Protein AF-A0A167AVQ9-F1 (afdb_monomer)

Mean predicted aligned error: 15.34 Å

pLDDT: mean 86.29, std 14.17, range [37.75, 97.81]

InterPro domains:
  IPR000014 PAS domain [TIGR00229] (156-231)
  IPR000014 PAS domain [cd00130] (123-224)
  IPR000700 PAS-associated, C-terminal [PS50113] (183-236)
  IPR001610 PAC motif [SM00086] (184-227)
  IPR013655 PAS fold 3 [PF08447] (145-221)
  IPR035965 PAS domain superfamily [SSF55785] (120-228)
  IPR052162 Two-component sensor kinase/Photoreceptor [PTHR43304] (92-244)

Sequence (284 aa):
MTGIRVQSLEYLKAHNELKSKWDTINNQYQISALSIEFGVAEQKREIANLTQQNQIKDLEIKQQATRQLFIFISLLLVFSILFFAYFWRSKNKQFKVKQAALKLVSDAKERLAFALWGSGDELWDWDLQAGVITRENQARDLRLPNEYIGTDLEKIKSVVHPDDFAHLQECFSQHLQGKIEFYEVSYRVMTQTGDWLWVLDRGKVTARDEDGAALRVSGTIKDISQIKASELVLAELNATLEQRVEERTISLQQSRNELAMNPVFVTRSAKNGIAWAPCYWCIS

Foldseek 3Di:
DPVVVVVVVVVVVVVVVVVVVVVVVVVVVVVVVVVVVVVVVVVVVVVVVVVVVVVVVVVVVVVVVVVVVVVVVVVVVVVVVVVVVVVCVVVVVVVVVVVVVVVVVVVVVVVVLVVCVVQVKKKWKAQLVQQFIAIPNCVFQFPDDHTRNHNANPSQCVFWDVVQVVVLRVLVVCQQVVVDQKRWDWTWGAGPVGDTFIKIKIKGQPDADPVGGGRMMMTIIHGCRVVVVVVVVVVVVVVVVVVVVVVVVVVVVVVVVVCVVDDPPPPDDDDDDDDDDDDDDDDD

Nearest PDB structures (foldseek):
  8g4a-assembly1_A  TM=7.478E-01  e=9.965E-06  Homo sapiens
  7xi3-assembly1_A  TM=7.392E-01  e=9.965E-06  Mus musculus
  6e3s-assembly1_A  TM=7.556E-01  e=5.647E-05  Mus musculus
  4zqd-assembly1_A  TM=7.544E-01  e=6.717E-05  Mus musculus
  8ck8-assembly1_B  TM=7.160E-01  e=4.748E-05  Homo sapiens

Solvent-accessible surface area (backbone atoms only — not comparable to full-atom values): 15771 Å² total; per-residue (Å²): 139,66,67,69,63,52,55,52,49,52,49,51,50,53,49,51,52,53,47,51,52,49,53,51,52,52,50,51,51,53,53,53,52,51,51,49,53,50,52,52,52,50,51,52,51,50,52,50,50,52,50,53,53,50,53,51,50,53,53,50,52,53,52,50,52,52,52,51,50,53,51,53,52,50,51,50,50,52,50,49,51,52,50,49,53,50,51,49,53,54,52,52,51,53,50,52,51,51,51,51,53,53,47,53,54,49,55,50,50,51,53,48,52,52,52,31,64,75,69,57,30,21,39,39,37,33,35,45,78,80,11,34,35,44,71,45,61,78,82,62,68,55,56,70,86,67,45,80,53,46,78,58,68,70,70,51,53,86,36,32,42,78,89,43,45,65,58,52,52,50,50,49,50,38,30,52,73,62,77,33,89,62,36,73,51,75,41,41,35,28,30,75,88,69,48,80,42,40,31,39,39,38,38,35,75,77,37,59,53,98,90,59,49,57,38,26,36,38,32,38,41,30,81,39,46,69,57,54,52,50,51,51,54,50,52,53,50,50,57,53,47,53,53,52,50,51,56,49,50,53,51,52,52,48,55,50,51,53,54,70,73,51,78,78,79,77,78,77,83,74,87,84,84,84,84,81,81,89,84,82,87,81,84,134

Organism: NCBI:txid1365253

Secondary structure (DSSP, 8-state):
--HHHHHHHHHHHHHHHHHHHHHHHHHHHHHHHHHHHHHHHHHHHHHHHHHHHHHHHHHHHHHHHHHHHHHHHHHHHHHHHHHHHHHHHHHHHHHHHHHHHHHHHHHHHHHHHHHHHHHTPEEEEEETTTTEEEEE---S-B---SSB--SSSGGGTTTB-HHHHHHHHHHHHHHHTTSSSSEEEEEEEEBTTS-EEEEEEEEEEEEE-TT--EEEEEEEEEE-HHHHHHHHHHHHHHHHHHHHHHHHHHHHHHHHHHHHHS----------------------

Structure (mmCIF, N/CA/C/O backbone):
data_AF-A0A167AVQ9-F1
#
_entry.id   AF-A0A167AVQ9-F1
#
loop_
_atom_site.group_PDB
_atom_site.id
_atom_site.type_symbol
_atom_site.label_atom_id
_atom_site.label_alt_id
_atom_site.label_comp_id
_atom_site.label_asym_id
_atom_site.label_entity_id
_atom_site.label_seq_id
_atom_site.pdbx_PDB_ins_code
_atom_site.Cartn_x
_atom_site.Cartn_y
_atom_site.Cartn_z
_atom_site.occupancy
_atom_site.B_iso_or_equiv
_atom_site.auth_seq_id
_atom_site.auth_comp_id
_atom_site.auth_asym_id
_atom_site.auth_atom_id
_atom_site.pdbx_PDB_model_num
ATOM 1 N N . MET A 1 1 ? -90.508 13.144 133.871 1.00 50.38 1 MET A N 1
ATOM 2 C CA . MET A 1 1 ? -89.205 12.958 133.185 1.00 50.38 1 MET A CA 1
ATOM 3 C C . MET A 1 1 ? -89.313 11.976 132.005 1.00 50.38 1 MET A C 1
ATOM 5 O O . MET A 1 1 ? -88.477 11.096 131.856 1.00 50.38 1 MET A O 1
ATOM 9 N N . THR A 1 2 ? -90.338 12.100 131.155 1.00 52.62 2 THR A N 1
ATOM 10 C CA . THR A 1 2 ? -90.623 11.141 130.063 1.00 52.62 2 THR A CA 1
ATOM 11 C C . THR A 1 2 ? -90.498 11.757 128.662 1.00 52.62 2 THR A C 1
ATOM 13 O O . THR A 1 2 ? -90.196 11.029 127.728 1.00 52.62 2 THR A O 1
ATOM 16 N N . GLY A 1 3 ? -90.607 13.086 128.511 1.00 54.06 3 GLY A N 1
ATOM 17 C CA . GLY A 1 3 ? -90.470 13.771 127.211 1.00 54.06 3 GLY A CA 1
ATOM 18 C C . GLY A 1 3 ? -89.035 13.860 126.669 1.00 54.06 3 GLY A C 1
ATOM 19 O O . GLY A 1 3 ? -88.807 13.618 125.490 1.00 54.06 3 GLY A O 1
ATOM 20 N N . ILE A 1 4 ? -88.042 14.098 127.536 1.00 58.75 4 ILE A N 1
ATOM 21 C CA . ILE A 1 4 ? -86.629 14.273 127.129 1.00 58.75 4 ILE A CA 1
ATOM 22 C C . ILE A 1 4 ? -86.028 12.970 126.567 1.00 58.75 4 ILE A C 1
ATOM 24 O O . ILE A 1 4 ? -85.180 13.000 125.681 1.00 58.75 4 ILE A O 1
ATOM 28 N N . ARG A 1 5 ? -86.494 11.810 127.053 1.00 59.38 5 ARG A N 1
ATOM 29 C CA . ARG A 1 5 ? -85.982 10.485 126.664 1.00 59.38 5 ARG A CA 1
ATOM 30 C C . ARG A 1 5 ? -86.535 9.992 125.320 1.00 59.38 5 ARG A C 1
ATOM 32 O O . ARG A 1 5 ? -85.868 9.214 124.654 1.00 59.38 5 ARG A O 1
ATOM 39 N N . VAL A 1 6 ? -87.731 10.438 124.927 1.00 65.38 6 VAL A N 1
ATOM 40 C CA . VAL A 1 6 ? -88.322 10.141 123.607 1.00 65.38 6 VAL A CA 1
ATOM 41 C C . VAL A 1 6 ? -87.682 11.027 122.538 1.00 65.38 6 VAL A C 1
ATOM 43 O O . VAL A 1 6 ? -87.258 10.529 121.500 1.00 65.38 6 VAL A O 1
ATOM 46 N N . GLN A 1 7 ? -87.493 12.311 122.850 1.00 69.44 7 GLN A N 1
ATOM 47 C CA . GLN A 1 7 ? -86.879 13.287 121.948 1.00 69.44 7 GLN A CA 1
ATOM 48 C C . GLN A 1 7 ? -85.398 12.973 121.660 1.00 69.44 7 GLN A C 1
ATOM 50 O O . GLN A 1 7 ? -84.931 13.144 120.535 1.00 69.44 7 GLN A O 1
ATOM 55 N N . SER A 1 8 ? -84.658 12.442 122.643 1.00 69.38 8 SER A N 1
ATOM 56 C CA . SER A 1 8 ? -83.273 11.990 122.439 1.00 69.38 8 SER A CA 1
ATOM 57 C C . SER A 1 8 ? -83.170 10.714 121.596 1.00 69.38 8 SER A C 1
ATOM 59 O O . SER A 1 8 ? -82.221 10.565 120.827 1.00 69.38 8 SER A O 1
ATOM 61 N N . LEU A 1 9 ? -84.150 9.812 121.702 1.00 76.31 9 LEU A N 1
ATOM 62 C CA . LEU A 1 9 ? -84.242 8.590 120.898 1.00 76.31 9 LEU A CA 1
ATOM 63 C C . LEU A 1 9 ? -84.584 8.895 119.435 1.00 76.31 9 LEU A C 1
ATOM 65 O O . LEU A 1 9 ? -83.957 8.329 118.542 1.00 76.31 9 LEU A O 1
ATOM 69 N N . GLU A 1 10 ? -85.516 9.815 119.181 1.00 76.81 10 GLU A N 1
ATOM 70 C CA . GLU A 1 10 ? -85.823 10.301 117.828 1.00 76.81 10 GLU A CA 1
ATOM 71 C C . GLU A 1 10 ? -84.629 11.023 117.198 1.00 76.81 10 GLU A C 1
ATOM 73 O O . GLU A 1 10 ? -84.303 10.766 116.040 1.00 76.81 10 GLU A O 1
ATOM 78 N N . TYR A 1 11 ? -83.918 11.849 117.973 1.00 78.94 11 TYR A N 1
ATOM 79 C CA . TYR A 1 11 ? -82.698 12.513 117.514 1.00 78.94 11 TYR A CA 1
ATOM 80 C C . TYR A 1 11 ? -81.593 11.512 117.149 1.00 78.94 11 TYR A C 1
ATOM 82 O O . TYR A 1 11 ? -80.977 11.627 116.091 1.00 78.94 11 TYR A O 1
ATOM 90 N N . LEU A 1 12 ? -81.367 10.491 117.983 1.00 80.38 12 LEU A N 1
ATOM 91 C CA . LEU A 1 12 ? -80.423 9.406 117.691 1.00 80.38 12 LEU A CA 1
ATOM 92 C C . LEU A 1 12 ? -80.816 8.623 116.434 1.00 80.38 12 LEU A C 1
ATOM 94 O O . LEU A 1 12 ? -79.949 8.265 115.638 1.00 80.38 12 LEU A O 1
ATOM 98 N N . LYS A 1 13 ? -82.114 8.375 116.236 1.00 82.88 13 LYS A N 1
ATOM 99 C CA . LYS A 1 13 ? -82.627 7.666 115.060 1.00 82.88 13 LYS A CA 1
ATOM 100 C C . LYS A 1 13 ? -82.425 8.487 113.783 1.00 82.88 13 LYS A C 1
ATOM 102 O O . LYS A 1 13 ? -81.850 7.972 112.829 1.00 82.88 13 LYS A O 1
ATOM 107 N N . ALA A 1 14 ? -82.779 9.773 113.808 1.00 80.12 14 ALA A N 1
ATOM 108 C CA . ALA A 1 14 ? -82.559 10.706 112.703 1.00 80.12 14 ALA A CA 1
ATOM 109 C C . ALA A 1 14 ? -81.063 10.913 112.399 1.00 80.12 14 ALA A C 1
ATOM 111 O O . ALA A 1 14 ? -80.666 10.962 111.235 1.00 80.12 14 ALA A O 1
ATOM 112 N N . HIS A 1 15 ? -80.212 10.980 113.429 1.00 85.50 15 HIS A N 1
ATOM 113 C CA . HIS A 1 15 ? -78.759 11.054 113.268 1.00 85.50 15 HIS A CA 1
ATOM 114 C C . HIS A 1 15 ? -78.195 9.789 112.611 1.00 85.50 15 HIS A C 1
ATOM 116 O O . HIS A 1 15 ? -77.397 9.891 111.682 1.00 85.50 15 HIS A O 1
ATOM 122 N N . ASN A 1 16 ? -78.632 8.604 113.049 1.00 84.38 16 ASN A N 1
ATOM 123 C CA . ASN A 1 16 ? -78.208 7.335 112.457 1.00 84.38 16 ASN A CA 1
ATOM 124 C C . ASN A 1 16 ? -78.693 7.179 111.006 1.00 84.38 16 ASN A C 1
ATOM 126 O O . ASN A 1 16 ? -77.940 6.679 110.173 1.00 84.38 16 ASN A O 1
ATOM 130 N N . GLU A 1 17 ? -79.902 7.640 110.677 1.00 85.19 17 GLU A N 1
ATOM 131 C CA . GLU A 1 17 ? -80.410 7.662 109.297 1.00 85.19 17 GLU A CA 1
ATOM 132 C C . GLU A 1 17 ? -79.615 8.623 108.404 1.00 85.19 17 GLU A C 1
ATOM 134 O O . GLU A 1 17 ? -79.202 8.241 107.307 1.00 85.19 17 GLU A O 1
ATOM 139 N N . LEU A 1 18 ? -79.339 9.845 108.873 1.00 85.44 18 LEU A N 1
ATOM 140 C CA . LEU A 1 18 ? -78.506 10.814 108.152 1.00 85.44 18 LEU A CA 1
ATOM 141 C C . LEU A 1 18 ? -77.077 10.302 107.961 1.00 85.44 18 LEU A C 1
ATOM 143 O O . LEU A 1 18 ? -76.528 10.443 106.869 1.00 85.44 18 LEU A O 1
ATOM 147 N N . LYS A 1 19 ? -76.495 9.677 108.990 1.00 88.62 19 LYS A N 1
ATOM 148 C CA . LYS A 1 19 ? -75.157 9.086 108.931 1.00 88.62 19 LYS A CA 1
ATOM 149 C C . LYS A 1 19 ? -75.098 7.915 107.953 1.00 88.62 19 LYS A C 1
ATOM 151 O O . LYS A 1 19 ? -74.246 7.922 107.079 1.00 88.62 19 LYS A O 1
ATOM 156 N N . SER A 1 20 ? -76.062 6.996 108.007 1.00 86.38 20 SER A N 1
ATOM 157 C CA . SER A 1 20 ? -76.185 5.893 107.043 1.00 86.38 20 SER A CA 1
ATOM 158 C C . SER A 1 20 ? -76.344 6.394 105.601 1.00 86.38 20 SER A C 1
ATOM 160 O O . SER A 1 20 ? -75.679 5.905 104.684 1.00 86.38 20 SER A O 1
ATOM 162 N N . LYS A 1 21 ? -77.174 7.424 105.385 1.00 87.75 21 LYS A N 1
ATOM 163 C CA . LYS A 1 21 ? -77.357 8.047 104.067 1.00 87.75 21 LYS A CA 1
ATOM 164 C C . LYS A 1 21 ? -76.072 8.717 103.574 1.00 87.75 21 LYS A C 1
ATOM 166 O O . LYS A 1 21 ? -75.733 8.577 102.401 1.00 87.75 21 LYS A O 1
ATOM 171 N N . TRP A 1 22 ? -75.349 9.405 104.459 1.00 85.94 22 TRP A N 1
ATOM 172 C CA . TRP A 1 22 ? -74.056 10.015 104.148 1.00 85.94 22 TRP A CA 1
ATOM 173 C C . TRP A 1 22 ? -72.995 8.959 103.822 1.00 85.94 22 TRP A C 1
ATOM 175 O O . TRP A 1 22 ? -72.342 9.067 102.789 1.00 85.94 22 TRP A O 1
ATOM 185 N N . ASP A 1 23 ? -72.892 7.897 104.624 1.00 88.69 23 ASP A N 1
ATOM 186 C CA . ASP A 1 23 ? -71.972 6.776 104.402 1.00 88.69 23 ASP A CA 1
ATOM 187 C C . ASP A 1 23 ? -72.266 6.071 103.069 1.00 88.69 23 ASP A C 1
ATOM 189 O O . ASP A 1 23 ? -71.349 5.746 102.316 1.00 88.69 23 ASP A O 1
ATOM 193 N N . THR A 1 24 ? -73.547 5.897 102.724 1.00 87.38 24 THR A N 1
ATOM 194 C CA . THR A 1 24 ? -73.974 5.308 101.444 1.00 87.38 24 THR A CA 1
ATOM 195 C C . THR A 1 24 ? -73.550 6.174 100.258 1.00 87.38 24 THR A C 1
ATOM 197 O O . THR A 1 24 ? -72.960 5.668 99.305 1.00 87.38 24 THR A O 1
ATOM 200 N N . ILE A 1 25 ? -73.808 7.484 100.325 1.00 88.12 25 ILE A N 1
ATOM 201 C CA . ILE A 1 25 ? -73.429 8.441 99.279 1.00 88.12 25 ILE A CA 1
ATOM 202 C C . ILE A 1 25 ? -71.902 8.511 99.142 1.00 88.12 25 ILE A C 1
ATOM 204 O O . ILE A 1 25 ? -71.378 8.449 98.031 1.00 88.12 25 ILE A O 1
ATOM 208 N N . ASN A 1 26 ? -71.177 8.592 100.259 1.00 89.56 26 ASN A N 1
ATOM 209 C CA . ASN A 1 26 ? -69.719 8.650 100.268 1.00 89.56 26 ASN A CA 1
ATOM 210 C C . ASN A 1 26 ? -69.101 7.370 99.683 1.00 89.56 26 ASN A C 1
ATOM 212 O O . ASN A 1 26 ? -68.218 7.453 98.831 1.00 89.56 26 ASN A O 1
ATOM 216 N N . ASN A 1 27 ? -69.613 6.191 100.050 1.00 88.25 27 ASN A N 1
ATOM 217 C CA . ASN A 1 27 ? -69.190 4.921 99.457 1.00 88.25 27 ASN A CA 1
ATOM 218 C C . ASN A 1 27 ? -69.500 4.856 97.953 1.00 88.25 27 ASN A C 1
ATOM 220 O O . ASN A 1 27 ? -68.668 4.386 97.180 1.00 88.25 27 ASN A O 1
ATOM 224 N N . GLN A 1 28 ? -70.654 5.364 97.510 1.00 92.06 28 GLN A N 1
ATOM 225 C CA . GLN A 1 28 ? -71.006 5.419 96.089 1.00 92.06 28 GLN A CA 1
ATOM 226 C C . GLN A 1 28 ? -70.046 6.322 95.298 1.00 92.06 28 GLN A C 1
ATOM 228 O O . GLN A 1 28 ? -69.590 5.932 94.220 1.00 92.06 28 GLN A O 1
ATOM 233 N N . TYR A 1 29 ? -69.679 7.484 95.847 1.00 87.75 29 TYR A N 1
ATOM 234 C CA . TYR A 1 29 ? -68.667 8.355 95.247 1.00 87.75 29 TYR A CA 1
ATOM 235 C C . TYR A 1 29 ? -67.296 7.681 95.185 1.00 87.75 29 TYR A C 1
ATOM 237 O O . TYR A 1 29 ? -66.681 7.686 94.120 1.00 87.75 29 TYR A O 1
ATOM 245 N N . GLN A 1 30 ? -66.851 7.041 96.270 1.00 89.75 30 GLN A N 1
ATOM 246 C CA . GLN A 1 30 ? -65.584 6.302 96.318 1.00 89.75 30 GLN A CA 1
ATOM 247 C C . GLN A 1 30 ? -65.529 5.199 95.253 1.00 89.75 30 GLN A C 1
ATOM 249 O O . GLN A 1 30 ? -64.565 5.129 94.496 1.00 89.75 30 GLN A O 1
ATOM 254 N N . ILE A 1 31 ? -66.586 4.389 95.125 1.00 89.75 31 ILE A N 1
ATOM 255 C CA . ILE A 1 31 ? -66.667 3.332 94.105 1.00 89.75 31 ILE A CA 1
ATOM 256 C C . ILE A 1 31 ? -66.642 3.929 92.693 1.00 89.75 31 ILE A C 1
ATOM 258 O O . ILE A 1 31 ? -65.917 3.434 91.829 1.00 89.75 31 ILE A O 1
ATOM 262 N N . SER A 1 32 ? -67.400 5.004 92.449 1.00 90.50 32 SER A N 1
ATOM 263 C CA . SER A 1 32 ? -67.419 5.659 91.136 1.00 90.50 32 SER A CA 1
ATOM 264 C C . SER A 1 32 ? -66.049 6.234 90.758 1.00 90.50 32 SER A C 1
ATOM 266 O O . SER A 1 32 ? -65.585 6.008 89.640 1.00 90.50 32 SER A O 1
ATOM 268 N N . ALA A 1 33 ? -65.358 6.879 91.702 1.00 90.50 33 ALA A N 1
ATOM 269 C CA . ALA A 1 33 ? -64.013 7.404 91.508 1.00 90.50 33 ALA A CA 1
ATOM 270 C C . ALA A 1 33 ? -63.017 6.279 91.195 1.00 90.50 33 ALA A C 1
ATOM 272 O O . ALA A 1 33 ? -62.287 6.372 90.209 1.00 90.50 33 ALA A O 1
ATOM 273 N N . LEU A 1 34 ? -63.066 5.175 91.950 1.00 92.44 34 LEU A N 1
ATOM 274 C CA . LEU A 1 34 ? -62.211 4.007 91.723 1.00 92.44 34 LEU A CA 1
ATOM 275 C C . LEU A 1 34 ? -62.439 3.384 90.334 1.00 92.44 34 LEU A C 1
ATOM 277 O O . LEU A 1 34 ? -61.488 2.972 89.673 1.00 92.44 34 LEU A O 1
ATOM 281 N N . SER A 1 35 ? -63.694 3.333 89.870 1.00 91.12 35 SER A N 1
ATOM 282 C CA . SER A 1 35 ? -64.034 2.805 88.541 1.00 91.12 35 SER A CA 1
ATOM 283 C C . SER A 1 35 ? -63.468 3.665 87.405 1.00 91.12 35 SER A C 1
ATOM 285 O O . SER A 1 35 ? -62.966 3.130 86.416 1.00 91.12 35 SER A O 1
ATOM 287 N N . ILE A 1 36 ? -63.487 4.993 87.570 1.00 90.69 36 ILE A N 1
ATOM 288 C CA . ILE A 1 36 ? -62.916 5.941 86.609 1.00 90.69 36 ILE A CA 1
ATOM 289 C C . ILE A 1 36 ? -61.394 5.810 86.596 1.00 90.69 36 ILE A C 1
ATOM 291 O O . ILE A 1 36 ? -60.799 5.724 85.524 1.00 90.69 36 ILE A O 1
ATOM 295 N N . GLU A 1 37 ? -60.756 5.749 87.766 1.00 91.75 37 GLU A N 1
ATOM 296 C CA . GLU A 1 37 ? -59.309 5.546 87.867 1.00 91.75 37 GLU A CA 1
ATOM 297 C C . GLU A 1 37 ? -58.871 4.235 87.213 1.00 91.75 37 GLU A C 1
ATOM 299 O O . GLU A 1 37 ? -57.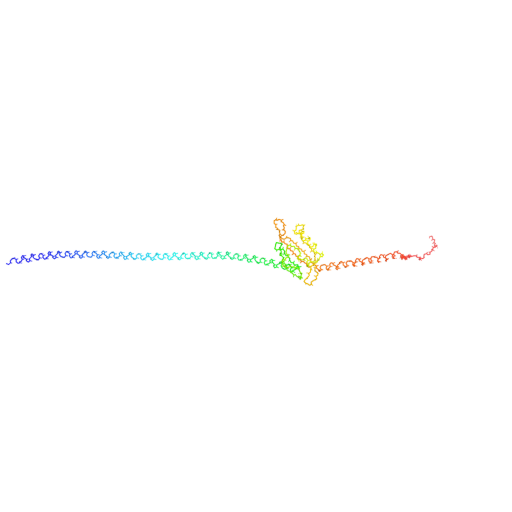896 4.222 86.457 1.00 91.75 37 GLU A O 1
ATOM 304 N N . PHE A 1 38 ? -59.613 3.150 87.445 1.00 93.75 38 PHE A N 1
ATOM 305 C CA . PHE A 1 38 ? -59.346 1.860 86.821 1.00 93.75 38 PHE A CA 1
ATOM 306 C C . PHE A 1 38 ? -59.495 1.925 85.294 1.00 93.75 38 PHE A C 1
ATOM 308 O O . PHE A 1 38 ? -58.588 1.496 84.582 1.00 93.75 38 PHE A O 1
ATOM 315 N N . GLY A 1 39 ? -60.574 2.533 84.784 1.00 92.62 39 GLY A N 1
ATOM 316 C CA . GLY A 1 39 ? -60.787 2.705 83.343 1.00 92.62 39 GLY A CA 1
ATOM 317 C C . GLY A 1 39 ? -59.711 3.570 82.674 1.00 92.62 39 GLY A C 1
ATOM 318 O O . GLY A 1 39 ? -59.200 3.227 81.608 1.00 92.62 39 GLY A O 1
ATOM 319 N N . VAL A 1 40 ? -59.283 4.657 83.327 1.00 93.00 40 VAL A N 1
ATOM 320 C CA . VAL A 1 40 ? -58.163 5.492 82.856 1.00 93.00 40 VAL A CA 1
ATOM 321 C C . VAL A 1 40 ? -56.848 4.709 82.876 1.00 93.00 40 VAL A C 1
ATOM 323 O O . VAL A 1 40 ? -56.036 4.846 81.958 1.00 93.00 40 VAL A O 1
ATOM 326 N N . ALA A 1 41 ? -56.609 3.888 83.901 1.00 93.31 41 ALA A N 1
ATOM 327 C CA . ALA A 1 41 ? -55.419 3.047 83.984 1.00 93.31 41 ALA A CA 1
ATOM 328 C C . ALA A 1 41 ? -55.391 1.977 82.879 1.00 93.31 41 ALA A C 1
ATOM 330 O O . ALA A 1 41 ? -54.328 1.723 82.310 1.00 93.31 41 ALA A O 1
ATOM 331 N N . GLU A 1 42 ? -56.538 1.388 82.543 1.00 94.69 42 GLU A N 1
ATOM 332 C CA . GLU A 1 42 ? -56.677 0.424 81.450 1.00 94.69 42 GLU A CA 1
ATOM 333 C C . GLU A 1 42 ? -56.388 1.069 80.089 1.00 94.69 42 GLU A C 1
ATOM 335 O O . GLU A 1 42 ? -55.507 0.597 79.368 1.00 94.69 42 GLU A O 1
ATOM 340 N N . GLN A 1 43 ? -57.000 2.219 79.787 1.00 94.94 43 GLN A N 1
ATOM 341 C CA . GLN A 1 43 ? -56.718 2.942 78.542 1.00 94.94 43 GLN A CA 1
ATOM 342 C C . GLN A 1 43 ? -55.259 3.399 78.441 1.00 94.94 43 GLN A C 1
ATOM 344 O O . GLN A 1 43 ? -54.650 3.305 77.376 1.00 94.94 43 GLN A O 1
ATOM 349 N N . LYS A 1 44 ? -54.650 3.850 79.547 1.00 95.31 44 LYS A N 1
ATOM 350 C CA . LYS A 1 44 ? -53.216 4.185 79.568 1.00 95.31 44 LYS A CA 1
ATOM 351 C C . LYS A 1 44 ? -52.343 2.978 79.224 1.00 95.31 44 LYS A C 1
ATOM 353 O O . LYS A 1 44 ? -51.355 3.141 78.508 1.00 95.31 44 LYS A O 1
ATOM 358 N N . ARG A 1 45 ? -52.693 1.781 79.707 1.00 92.94 45 ARG A N 1
ATOM 359 C CA . ARG A 1 45 ? -51.984 0.538 79.357 1.00 92.94 45 ARG A CA 1
ATOM 360 C C . ARG A 1 45 ? -52.161 0.190 77.883 1.00 92.94 45 ARG A C 1
ATOM 362 O O . ARG A 1 45 ? -51.184 -0.188 77.242 1.00 92.94 45 ARG A O 1
ATOM 369 N N . GLU A 1 46 ? -53.364 0.351 77.343 1.00 94.88 46 GLU A N 1
ATOM 370 C CA . GLU A 1 46 ? -53.640 0.096 75.928 1.00 94.88 46 GLU A CA 1
ATOM 371 C C . GLU A 1 46 ? -52.857 1.051 75.016 1.00 94.88 46 GLU A C 1
ATOM 373 O O . GLU A 1 46 ? -52.150 0.598 74.116 1.00 94.88 46 GLU A O 1
ATOM 378 N N . ILE A 1 47 ? -52.875 2.357 75.305 1.00 93.50 47 ILE A N 1
ATOM 379 C CA . ILE A 1 47 ? -52.093 3.365 74.573 1.00 93.50 47 ILE A CA 1
ATOM 380 C C . ILE A 1 47 ? -50.595 3.054 74.660 1.00 93.50 47 ILE A C 1
ATOM 382 O O . ILE A 1 47 ? -49.895 3.140 73.650 1.00 93.50 47 ILE A O 1
ATOM 386 N N . ALA A 1 48 ? -50.090 2.666 75.835 1.00 94.00 48 ALA A N 1
ATOM 387 C CA . ALA A 1 48 ? -48.686 2.295 76.000 1.00 94.00 48 ALA A CA 1
ATOM 388 C C . ALA A 1 48 ? -48.314 1.068 75.149 1.00 94.00 48 ALA A C 1
ATOM 390 O O . ALA A 1 48 ? -47.294 1.093 74.459 1.00 94.00 48 ALA A O 1
ATOM 391 N N . ASN A 1 49 ? -49.166 0.038 75.126 1.00 95.00 49 ASN A N 1
ATOM 392 C CA . ASN A 1 49 ? -48.968 -1.155 74.300 1.00 95.00 49 ASN A CA 1
ATOM 393 C C . ASN A 1 49 ? -48.998 -0.813 72.800 1.00 95.00 49 ASN A C 1
ATOM 395 O O . ASN A 1 49 ? -48.080 -1.170 72.064 1.00 95.00 49 ASN A O 1
ATOM 399 N N . LEU A 1 50 ? -49.992 -0.042 72.349 1.00 93.44 50 LEU A N 1
ATOM 400 C CA . LEU A 1 50 ? -50.080 0.424 70.961 1.00 93.44 50 LEU A CA 1
ATOM 401 C C . LEU A 1 50 ? -48.867 1.272 70.562 1.00 93.44 50 LEU A C 1
ATOM 403 O O . LEU A 1 50 ? -48.340 1.119 69.462 1.00 93.44 50 LEU A O 1
ATOM 407 N N . THR A 1 51 ? -48.386 2.136 71.458 1.00 93.19 51 THR A N 1
ATOM 408 C CA . THR A 1 51 ? -47.186 2.953 71.221 1.00 93.19 51 THR A CA 1
ATOM 409 C C . THR A 1 51 ? -45.957 2.069 71.048 1.00 93.19 51 THR A C 1
ATOM 411 O O . THR A 1 51 ? -45.194 2.262 70.103 1.00 93.19 51 THR A O 1
ATOM 414 N N . GLN A 1 52 ? -45.796 1.059 71.905 1.00 93.69 52 GLN A N 1
ATOM 415 C CA . GLN A 1 52 ? -44.704 0.098 71.805 1.00 93.69 52 GLN A CA 1
ATOM 416 C C . GLN A 1 52 ? -44.781 -0.714 70.501 1.00 93.69 52 GLN A C 1
ATOM 418 O O . GLN A 1 52 ? -43.777 -0.856 69.804 1.00 93.69 52 GLN A O 1
ATOM 423 N N . GLN A 1 53 ? -45.969 -1.191 70.116 1.00 94.50 53 GLN A N 1
ATOM 424 C CA . GLN A 1 53 ? -46.168 -1.899 68.847 1.00 94.50 53 GLN A CA 1
ATOM 425 C C . GLN A 1 53 ? -45.857 -1.018 67.632 1.00 94.50 53 GLN A C 1
ATOM 427 O O . GLN A 1 53 ? -45.209 -1.475 66.690 1.00 94.50 53 GLN A O 1
ATOM 432 N N . ASN A 1 54 ? -46.287 0.245 67.648 1.00 91.69 54 ASN A N 1
ATOM 433 C CA . ASN A 1 54 ? -46.012 1.188 66.566 1.00 91.69 54 ASN A CA 1
ATOM 434 C C . ASN A 1 54 ? -44.513 1.497 66.448 1.00 91.69 54 ASN A C 1
ATOM 436 O O . ASN A 1 54 ? -43.999 1.556 65.334 1.00 91.69 54 ASN A O 1
ATOM 440 N N . GLN A 1 55 ? -43.799 1.631 67.571 1.00 93.38 55 GLN A N 1
ATOM 441 C CA . GLN A 1 55 ? -42.343 1.811 67.569 1.00 93.38 55 GLN A CA 1
ATOM 442 C C . GLN A 1 55 ? -41.616 0.611 66.951 1.00 93.38 55 GLN A C 1
ATOM 444 O O . GLN A 1 55 ? -40.709 0.800 66.143 1.00 93.38 55 GLN A O 1
ATOM 449 N N . ILE A 1 56 ? -42.028 -0.617 67.282 1.00 93.12 56 ILE A N 1
ATOM 450 C CA . ILE A 1 56 ? -41.434 -1.836 66.711 1.00 93.12 56 ILE A CA 1
ATOM 451 C C . ILE A 1 56 ? -41.673 -1.891 65.198 1.00 93.12 56 ILE A C 1
ATOM 453 O O . ILE A 1 56 ? -40.723 -2.072 64.439 1.00 93.12 56 ILE A O 1
ATOM 457 N N . LYS A 1 57 ? -42.910 -1.649 64.746 1.00 92.25 57 LYS A N 1
ATOM 458 C CA . LYS A 1 57 ? -43.241 -1.626 63.312 1.00 92.25 57 LYS A CA 1
ATOM 459 C C . LYS A 1 57 ? -42.454 -0.562 62.545 1.00 92.25 57 LYS A C 1
ATOM 461 O O . LYS A 1 57 ? -41.996 -0.828 61.439 1.00 92.25 57 LYS A O 1
ATOM 466 N N . ASP A 1 58 ? -42.275 0.631 63.114 1.00 93.31 58 ASP A N 1
ATOM 467 C CA . ASP A 1 58 ? -41.489 1.698 62.479 1.00 93.31 58 ASP A CA 1
ATOM 468 C C . ASP A 1 58 ? -40.012 1.299 62.315 1.00 93.31 58 ASP A C 1
ATOM 470 O O . ASP A 1 58 ? -39.414 1.523 61.258 1.00 93.31 58 ASP A O 1
ATOM 474 N N . LEU A 1 59 ? -39.432 0.640 63.325 1.00 92.19 59 LEU A N 1
ATOM 475 C CA . LEU A 1 59 ? -38.073 0.099 63.248 1.00 92.19 59 LEU A CA 1
ATOM 476 C C . LEU A 1 59 ? -37.955 -0.995 62.176 1.00 92.19 59 LEU A C 1
ATOM 478 O O . LEU A 1 59 ? -37.008 -0.962 61.388 1.00 92.19 59 LEU A O 1
ATOM 482 N N . GLU A 1 60 ? -38.921 -1.912 62.092 1.00 93.25 60 GLU A N 1
ATOM 483 C CA . GLU A 1 60 ? -38.961 -2.960 61.061 1.00 93.25 60 GLU A CA 1
ATOM 484 C C . GLU A 1 60 ? -39.065 -2.372 59.649 1.00 93.25 60 GLU A C 1
ATOM 486 O O . GLU A 1 60 ? -38.304 -2.763 58.761 1.00 93.25 60 GLU A O 1
ATOM 491 N N . ILE A 1 61 ? -39.940 -1.383 59.440 1.00 92.62 61 ILE A N 1
ATOM 492 C CA . ILE A 1 61 ? -40.095 -0.695 58.149 1.00 92.62 61 ILE A CA 1
ATOM 493 C C . ILE A 1 61 ? -38.785 -0.003 57.750 1.00 92.62 61 ILE A C 1
ATOM 495 O O . ILE A 1 61 ? -38.334 -0.147 56.609 1.00 92.62 61 ILE A O 1
ATOM 499 N N . LYS A 1 62 ? -38.131 0.705 58.681 1.00 91.12 62 LYS A N 1
ATOM 500 C CA . LYS A 1 62 ? -36.829 1.353 58.436 1.00 91.12 62 LYS A CA 1
ATOM 501 C C . LYS A 1 62 ? -35.734 0.334 58.124 1.00 91.12 62 LYS A C 1
ATOM 503 O O . LYS A 1 62 ? -34.932 0.541 57.207 1.00 91.12 62 LYS A O 1
ATOM 508 N N . GLN A 1 63 ? -35.704 -0.786 58.839 1.00 93.44 63 GLN A N 1
ATOM 509 C CA . GLN A 1 63 ? -34.748 -1.864 58.592 1.00 93.44 63 GLN A CA 1
ATOM 510 C C . GLN A 1 63 ? -34.993 -2.539 57.232 1.00 93.44 63 GLN A C 1
ATOM 512 O O . GLN A 1 63 ? -34.052 -2.837 56.495 1.00 93.44 63 GLN A O 1
ATOM 517 N N . GLN A 1 64 ? -36.254 -2.728 56.847 1.00 93.25 64 GLN A N 1
ATOM 518 C CA . GLN A 1 64 ? -36.615 -3.268 55.541 1.00 93.25 64 GLN A CA 1
ATOM 519 C C . GLN A 1 64 ? -36.228 -2.303 54.414 1.00 93.25 64 GLN A C 1
ATOM 521 O O . GLN A 1 64 ? -35.611 -2.730 53.437 1.00 93.25 64 GLN A O 1
ATOM 526 N N . ALA A 1 65 ? -36.520 -1.008 54.555 1.00 92.31 65 ALA A N 1
ATOM 527 C CA . ALA A 1 65 ? -36.159 0.011 53.571 1.00 92.31 65 ALA A CA 1
ATOM 528 C C . ALA A 1 65 ? -34.637 0.114 53.374 1.00 92.31 65 ALA A C 1
ATOM 530 O O . ALA A 1 65 ? -34.162 0.137 52.237 1.00 92.31 65 ALA A O 1
ATOM 531 N N . THR A 1 66 ? -33.858 0.101 54.461 1.00 91.25 66 THR A N 1
ATOM 532 C CA . THR A 1 66 ? -32.385 0.109 54.383 1.00 91.25 66 THR A CA 1
ATOM 533 C C . THR A 1 66 ? -31.847 -1.151 53.707 1.00 91.25 66 THR A C 1
ATOM 535 O O . THR A 1 66 ? -30.986 -1.052 52.832 1.00 91.25 66 THR A O 1
ATOM 538 N N . ARG A 1 67 ? -32.392 -2.335 54.021 1.00 92.75 67 ARG A N 1
ATOM 539 C CA . ARG A 1 67 ? -32.006 -3.589 53.355 1.00 92.75 67 ARG A CA 1
ATOM 540 C C . ARG A 1 67 ? -32.287 -3.552 51.851 1.00 92.75 67 ARG A C 1
ATOM 542 O O . ARG A 1 67 ? -31.422 -3.944 51.071 1.00 92.75 67 ARG A O 1
ATOM 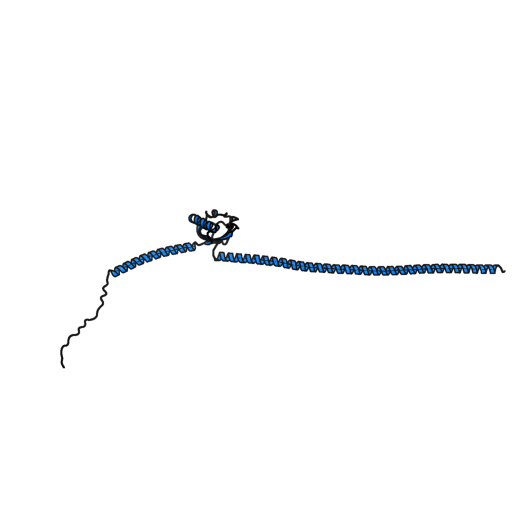549 N N . GLN A 1 68 ? -33.458 -3.062 51.443 1.00 93.38 68 GLN A N 1
ATOM 550 C CA . GLN A 1 68 ? -33.806 -2.916 50.026 1.00 93.38 68 GLN A CA 1
ATOM 551 C C . GLN A 1 68 ? -32.859 -1.943 49.314 1.00 93.38 68 GLN A C 1
ATOM 553 O O . GLN A 1 68 ? -32.373 -2.244 48.225 1.00 93.38 68 GLN A O 1
ATOM 558 N N . LEU A 1 69 ? -32.520 -0.818 49.951 1.00 94.69 69 LEU A N 1
ATOM 559 C CA . LEU A 1 69 ? -31.571 0.152 49.404 1.00 94.69 69 LEU A CA 1
ATOM 560 C C . LEU A 1 69 ? -30.193 -0.479 49.138 1.00 94.69 69 LEU A C 1
ATOM 562 O O . LEU A 1 69 ? -29.647 -0.308 48.048 1.00 94.69 69 LEU A O 1
ATOM 566 N N . PHE A 1 70 ? -29.653 -1.257 50.083 1.00 96.06 70 PHE A N 1
ATOM 567 C CA . PHE A 1 70 ? -28.383 -1.964 49.880 1.00 96.06 70 PHE A CA 1
ATOM 568 C C . PHE A 1 70 ? -28.448 -2.974 48.731 1.00 96.06 70 PHE A C 1
ATOM 570 O O . PHE A 1 70 ? -27.498 -3.067 47.953 1.00 96.06 70 PHE A O 1
ATOM 577 N N . ILE A 1 71 ? -29.567 -3.691 48.582 1.00 95.12 71 ILE A N 1
ATOM 578 C CA . ILE A 1 71 ? -29.772 -4.619 47.461 1.00 95.12 71 ILE A CA 1
ATOM 579 C C . ILE A 1 71 ? -29.727 -3.853 46.132 1.00 95.12 71 ILE A C 1
ATOM 581 O O . ILE A 1 71 ? -28.953 -4.224 45.250 1.00 95.12 71 ILE A O 1
ATOM 585 N N . PHE A 1 72 ? -30.465 -2.748 45.997 1.00 97.06 72 PHE A N 1
ATOM 586 C CA . PHE A 1 72 ? -30.451 -1.938 44.773 1.00 97.06 72 PHE A CA 1
ATOM 587 C C . PHE A 1 72 ? -29.069 -1.367 44.449 1.00 97.06 72 PHE A C 1
ATOM 589 O O . PHE A 1 72 ? -28.629 -1.447 43.301 1.00 97.06 72 PHE A O 1
ATOM 596 N N . ILE A 1 73 ? -28.358 -0.843 45.452 1.00 96.56 73 ILE A N 1
ATOM 597 C CA . ILE A 1 73 ? -26.992 -0.335 45.273 1.00 96.56 73 ILE A CA 1
ATOM 598 C C . ILE A 1 73 ? -26.065 -1.465 44.813 1.00 96.56 73 ILE A C 1
ATOM 600 O O . ILE A 1 73 ? -25.293 -1.277 43.873 1.00 96.56 73 ILE A O 1
ATOM 604 N N . SER A 1 74 ? -26.166 -2.654 45.414 1.00 96.19 74 SER A N 1
ATOM 605 C CA . SER A 1 74 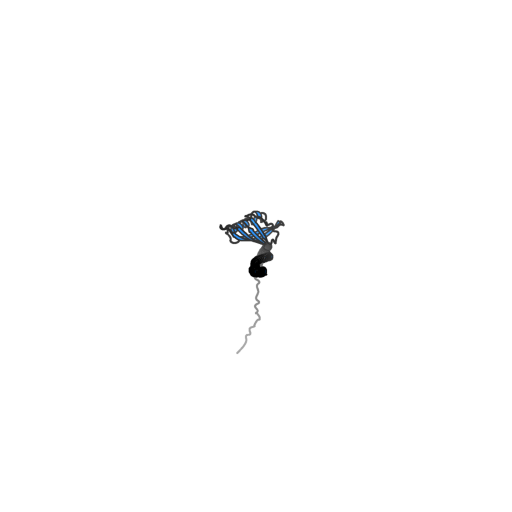? -25.342 -3.801 45.021 1.00 96.19 74 SER A CA 1
ATOM 606 C C . SER A 1 74 ? -25.615 -4.245 43.579 1.00 96.19 74 SER A C 1
ATOM 608 O O . SER A 1 74 ? -24.673 -4.481 42.825 1.00 96.19 74 SER A O 1
ATOM 610 N N . LEU A 1 75 ? -26.883 -4.266 43.154 1.00 97.06 75 LEU A N 1
ATOM 611 C CA . LEU A 1 75 ? -27.272 -4.601 41.783 1.00 97.06 75 LEU A CA 1
ATOM 612 C C . LEU A 1 75 ? -26.760 -3.565 40.779 1.00 97.06 75 LEU A C 1
ATOM 614 O O . LEU A 1 75 ? -26.245 -3.942 39.726 1.00 97.06 75 LEU A O 1
ATOM 618 N N . LEU A 1 76 ? -26.835 -2.274 41.115 1.00 97.50 76 LEU A N 1
ATOM 619 C CA . LEU A 1 76 ? -26.283 -1.197 40.289 1.00 97.50 76 LEU A CA 1
ATOM 620 C C . LEU A 1 76 ? -24.763 -1.295 40.152 1.00 97.50 76 LEU A C 1
ATOM 622 O O . LEU A 1 76 ? -24.237 -1.103 39.056 1.00 97.50 76 LEU A O 1
ATOM 626 N N . LEU A 1 77 ? -24.054 -1.628 41.233 1.00 97.56 77 LEU A N 1
ATOM 627 C CA . LEU A 1 77 ? -22.606 -1.826 41.193 1.00 97.56 77 LEU A CA 1
ATOM 628 C C . LEU A 1 77 ? -22.232 -3.016 40.311 1.00 97.56 77 LEU A C 1
ATOM 630 O O . LEU A 1 77 ? -21.355 -2.888 39.458 1.00 97.56 77 LEU A O 1
ATOM 634 N N . VAL A 1 78 ? -22.927 -4.146 40.456 1.00 97.62 78 VAL A N 1
ATOM 635 C CA . VAL A 1 78 ? -22.707 -5.325 39.606 1.00 97.62 78 VAL A CA 1
ATOM 636 C C . VAL A 1 78 ? -22.983 -4.992 38.141 1.00 97.62 78 VAL A C 1
ATOM 638 O O . VAL A 1 78 ? -22.161 -5.301 37.279 1.00 97.62 78 VAL A O 1
ATOM 641 N N . PHE A 1 79 ? -24.088 -4.306 37.851 1.00 97.81 79 PHE A N 1
ATOM 642 C CA . PHE A 1 79 ? -24.417 -3.876 36.495 1.00 97.81 79 PHE A CA 1
ATOM 643 C C . PHE A 1 79 ? -23.354 -2.935 35.918 1.00 97.81 79 PHE A C 1
ATOM 645 O O . PHE A 1 79 ? -22.920 -3.131 34.787 1.00 97.81 79 PHE A O 1
ATOM 652 N N . SER A 1 80 ? -22.881 -1.964 36.703 1.00 97.25 80 SER A N 1
ATOM 653 C CA . SER A 1 80 ? -21.814 -1.040 36.306 1.00 97.25 80 SER A CA 1
ATOM 654 C C . SER A 1 80 ? -20.504 -1.772 36.009 1.00 97.25 80 SER A C 1
ATOM 656 O O . SER A 1 80 ? -19.877 -1.514 34.984 1.00 97.25 80 SER A O 1
ATOM 658 N N . ILE A 1 81 ? -20.119 -2.751 36.836 1.00 97.44 81 ILE A N 1
ATOM 659 C CA . ILE A 1 81 ? -18.920 -3.573 36.617 1.00 97.44 81 ILE A CA 1
ATOM 660 C C . ILE A 1 81 ? -19.056 -4.401 35.338 1.00 97.44 81 ILE A C 1
ATOM 662 O O . ILE A 1 81 ? -18.128 -4.434 34.530 1.00 97.44 81 ILE A O 1
ATOM 666 N N . LEU A 1 82 ? -20.205 -5.045 35.117 1.00 97.38 82 LEU A N 1
ATOM 667 C CA . LEU A 1 82 ? -20.461 -5.819 33.901 1.00 97.38 82 LEU A CA 1
ATOM 668 C C . LEU A 1 82 ? -20.475 -4.926 32.659 1.00 97.38 82 LEU A C 1
ATOM 670 O O . LEU A 1 82 ? -19.865 -5.271 31.645 1.00 97.38 82 LEU A O 1
ATOM 674 N N . PHE A 1 83 ? -21.117 -3.761 32.748 1.00 97.12 83 PHE A N 1
ATOM 675 C CA . PHE A 1 83 ? -21.151 -2.765 31.687 1.00 97.12 83 PHE A CA 1
ATOM 676 C C . PHE A 1 83 ? -19.747 -2.252 31.368 1.00 97.12 83 PHE A C 1
ATOM 678 O O . PHE A 1 83 ? -19.354 -2.223 30.203 1.00 97.12 83 PHE A O 1
ATOM 685 N N . PHE A 1 84 ? -18.957 -1.916 32.387 1.00 97.19 84 PHE A N 1
ATOM 686 C CA . PHE A 1 84 ? -17.581 -1.465 32.230 1.00 97.19 84 PHE A CA 1
ATOM 687 C C . PHE A 1 84 ? -16.686 -2.568 31.660 1.00 97.19 84 PHE A C 1
ATOM 689 O O . PHE A 1 84 ? -15.919 -2.304 30.739 1.00 97.19 84 PHE A O 1
ATOM 696 N N . ALA A 1 85 ? -16.821 -3.816 32.114 1.00 96.00 85 ALA A N 1
ATOM 697 C CA . ALA A 1 85 ? -16.087 -4.956 31.568 1.00 96.00 85 ALA A CA 1
ATOM 698 C C . ALA A 1 85 ? -16.451 -5.222 30.099 1.00 96.00 85 ALA A C 1
ATOM 700 O O . ALA A 1 85 ? -15.567 -5.446 29.269 1.00 96.00 85 ALA A O 1
ATOM 701 N N . TYR A 1 86 ? -17.739 -5.151 29.753 1.00 95.81 86 TYR A N 1
ATOM 702 C CA . TYR A 1 86 ? -18.216 -5.262 28.377 1.00 95.81 86 TYR A CA 1
ATOM 703 C C . TYR A 1 86 ? -17.683 -4.120 27.505 1.00 95.81 86 TYR A C 1
ATOM 705 O O . TYR A 1 86 ? -17.121 -4.361 26.432 1.00 95.81 86 TYR A O 1
ATOM 713 N N . PHE A 1 87 ? -17.806 -2.881 27.980 1.00 96.06 87 PHE A N 1
ATOM 714 C CA . PHE A 1 87 ? -17.344 -1.690 27.280 1.00 96.06 87 PHE A CA 1
ATOM 715 C C . PHE A 1 87 ? -15.827 -1.713 27.081 1.00 96.06 87 PHE A C 1
ATOM 717 O O . PHE A 1 87 ? -15.352 -1.503 25.962 1.00 96.06 87 PHE A O 1
ATOM 724 N N . TRP A 1 88 ? -15.069 -2.059 28.125 1.00 93.88 88 TRP A N 1
ATOM 725 C CA . TRP A 1 88 ? -13.626 -2.257 28.053 1.00 93.88 88 TRP A CA 1
ATOM 726 C C . TRP A 1 88 ? -13.309 -3.333 27.022 1.00 93.88 88 TRP A C 1
ATOM 728 O O . TRP A 1 88 ? -12.554 -3.067 26.091 1.00 93.88 88 TRP A O 1
ATOM 738 N N . ARG A 1 89 ? -13.928 -4.516 27.095 1.00 92.56 89 ARG A N 1
ATOM 739 C CA . ARG A 1 89 ? -13.699 -5.605 26.131 1.00 92.56 89 ARG A CA 1
ATOM 740 C C . ARG A 1 89 ? -13.975 -5.167 24.689 1.00 92.56 89 ARG A C 1
ATOM 742 O O . ARG A 1 89 ? -13.172 -5.465 23.803 1.00 92.56 89 ARG A O 1
ATOM 749 N N . SER A 1 90 ? -15.058 -4.427 24.460 1.00 91.06 90 SER A N 1
ATOM 750 C CA . SER A 1 90 ? -15.429 -3.883 23.149 1.00 91.06 90 SER A CA 1
ATOM 751 C C . SER A 1 90 ? -14.387 -2.887 22.623 1.00 91.06 90 SER A C 1
ATOM 753 O O . SER A 1 90 ? -13.870 -3.047 21.512 1.00 91.06 90 SER A O 1
ATOM 755 N N . LYS A 1 91 ? -13.987 -1.910 23.446 1.00 90.44 91 LYS A N 1
ATOM 756 C CA . LYS A 1 91 ? -12.956 -0.923 23.088 1.00 90.44 91 LYS A CA 1
ATOM 757 C C . LYS A 1 91 ? -11.584 -1.564 22.878 1.00 90.44 91 LYS A C 1
ATOM 759 O O . LYS A 1 91 ? -10.916 -1.240 21.898 1.00 90.44 91 LYS A O 1
ATOM 764 N N . ASN A 1 92 ? -11.195 -2.526 23.717 1.00 90.50 92 ASN A N 1
ATOM 765 C CA . ASN A 1 92 ? -9.927 -3.247 23.581 1.00 90.50 92 ASN A CA 1
ATOM 766 C C . ASN A 1 92 ? -9.876 -4.073 22.293 1.00 90.50 92 ASN A C 1
ATOM 768 O O . ASN A 1 92 ? -8.824 -4.159 21.662 1.00 90.50 92 ASN A O 1
ATOM 772 N N . LYS A 1 93 ? -11.004 -4.665 21.874 1.00 88.44 93 LYS A N 1
ATOM 773 C CA . LYS A 1 93 ? -11.084 -5.372 20.590 1.00 88.44 93 LYS A CA 1
ATOM 774 C C . LYS A 1 93 ? -10.824 -4.412 19.431 1.00 88.44 93 LYS A C 1
ATOM 776 O O . LYS A 1 93 ? -9.994 -4.717 18.580 1.00 88.44 93 LYS A O 1
ATOM 781 N N . GLN A 1 94 ? -11.470 -3.244 19.422 1.00 88.06 94 GLN A N 1
ATOM 782 C CA . GLN A 1 94 ? -11.238 -2.249 18.370 1.00 88.06 94 GLN A CA 1
ATOM 783 C C . GLN A 1 94 ? -9.799 -1.732 18.358 1.00 88.06 94 GLN A C 1
ATOM 785 O O . GLN A 1 94 ? -9.210 -1.592 17.289 1.00 88.06 94 GLN A O 1
ATOM 790 N N . PHE A 1 95 ? -9.218 -1.483 19.531 1.00 89.69 95 PHE A N 1
ATOM 791 C CA . PHE A 1 95 ? -7.839 -1.022 19.640 1.00 89.69 95 PHE A CA 1
ATOM 792 C C . PHE A 1 95 ? -6.849 -2.052 19.080 1.00 89.69 95 PHE A C 1
ATOM 794 O O . PHE A 1 95 ? -6.006 -1.703 18.256 1.00 89.69 95 PHE A O 1
ATOM 801 N N . LYS A 1 96 ? -7.015 -3.334 19.429 1.00 91.19 96 LYS A N 1
ATOM 802 C CA . LYS A 1 96 ? -6.189 -4.427 18.893 1.00 91.19 96 LYS A CA 1
ATOM 803 C C . LYS A 1 96 ? -6.327 -4.582 17.380 1.00 91.19 96 LYS A C 1
ATOM 805 O O . LYS A 1 96 ? -5.321 -4.768 16.708 1.00 91.19 96 LYS A O 1
ATOM 810 N N . VAL A 1 97 ? -7.543 -4.476 16.837 1.00 91.56 97 VAL A N 1
ATOM 811 C CA . VAL A 1 97 ? -7.769 -4.545 15.381 1.00 91.56 97 VAL A CA 1
ATOM 812 C C . VAL A 1 97 ? -7.082 -3.382 14.668 1.00 91.56 97 VAL A C 1
ATOM 814 O O . VAL A 1 97 ? -6.388 -3.609 13.682 1.00 91.56 97 VAL A O 1
ATOM 817 N N . LYS A 1 98 ? -7.207 -2.153 15.187 1.00 91.06 98 LYS A N 1
ATOM 818 C CA . LYS A 1 98 ? -6.515 -0.983 14.624 1.00 91.06 98 LYS A CA 1
ATOM 819 C C . LYS A 1 98 ? -4.997 -1.143 14.672 1.00 91.06 98 LYS A C 1
ATOM 821 O O . LYS A 1 98 ? -4.340 -0.870 13.677 1.00 91.06 98 LYS A O 1
ATOM 826 N N . GLN A 1 99 ? -4.447 -1.618 15.790 1.00 92.75 99 GLN A N 1
ATOM 827 C CA . GLN A 1 99 ? -3.009 -1.876 15.908 1.00 92.75 99 GLN A CA 1
ATOM 828 C C . GLN A 1 99 ? -2.530 -2.968 14.951 1.00 92.75 99 GLN A C 1
ATOM 830 O O . GLN A 1 99 ? -1.496 -2.799 14.316 1.00 92.75 99 GLN A O 1
ATOM 835 N N . ALA A 1 100 ? -3.282 -4.062 14.811 1.00 93.00 100 ALA A N 1
ATOM 836 C CA . ALA A 1 100 ? -2.949 -5.129 13.874 1.00 93.00 100 ALA A CA 1
ATOM 837 C C . ALA A 1 100 ? -2.989 -4.638 12.419 1.00 93.00 100 ALA A C 1
ATOM 839 O O . ALA A 1 100 ? -2.075 -4.936 11.659 1.00 93.00 100 ALA A O 1
ATOM 840 N N . ALA A 1 101 ? -3.998 -3.843 12.050 1.00 92.44 101 ALA A N 1
ATOM 841 C CA . ALA A 1 101 ? -4.098 -3.244 10.721 1.00 92.44 101 ALA A CA 1
ATOM 842 C C . ALA A 1 101 ? -2.955 -2.252 10.448 1.00 92.44 101 ALA A C 1
ATOM 844 O O . ALA A 1 101 ? -2.328 -2.324 9.396 1.00 92.44 101 ALA A O 1
ATOM 845 N N . LEU A 1 102 ? -2.635 -1.373 11.407 1.00 93.38 102 LEU A N 1
ATOM 846 C CA . LEU A 1 102 ? -1.510 -0.436 11.295 1.00 93.38 102 LEU A CA 1
ATOM 847 C C . LEU A 1 102 ? -0.176 -1.169 11.160 1.00 93.38 102 LEU A C 1
ATOM 849 O O . LEU A 1 102 ? 0.633 -0.803 10.312 1.00 93.38 102 LEU A O 1
ATOM 853 N N . LYS A 1 103 ? 0.033 -2.223 11.955 1.00 94.62 103 LYS A N 1
ATOM 854 C CA . LYS A 1 103 ? 1.232 -3.054 11.862 1.00 94.62 103 LYS A CA 1
ATOM 855 C C . LYS A 1 103 ? 1.323 -3.745 10.504 1.00 94.62 103 LYS A C 1
ATOM 857 O O . LYS A 1 103 ? 2.368 -3.687 9.880 1.00 94.62 103 LYS A O 1
ATOM 862 N N . LEU A 1 104 ? 0.229 -4.321 10.010 1.00 94.38 104 LEU A N 1
ATOM 863 C CA . LEU A 1 104 ? 0.206 -4.977 8.702 1.00 94.38 104 LEU A CA 1
ATOM 864 C C . LEU A 1 104 ? 0.545 -4.005 7.563 1.00 94.38 104 LEU A C 1
ATOM 866 O O . LEU A 1 104 ? 1.323 -4.352 6.680 1.00 94.38 104 LEU A O 1
ATOM 870 N N . VAL A 1 105 ? 0.004 -2.783 7.600 1.00 94.12 105 VAL A N 1
ATOM 871 C CA . VAL A 1 105 ? 0.347 -1.732 6.629 1.00 94.12 105 VAL A CA 1
ATOM 872 C C . VAL A 1 105 ? 1.813 -1.315 6.764 1.00 94.12 105 VAL A C 1
ATOM 874 O O . VAL A 1 105 ? 2.485 -1.156 5.749 1.00 94.12 105 VAL A O 1
ATOM 877 N N . SER A 1 106 ? 2.322 -1.163 7.989 1.00 93.19 106 SER A N 1
ATOM 878 C CA . SER A 1 106 ? 3.728 -0.826 8.242 1.00 93.19 106 SER A CA 1
ATOM 879 C C . SER A 1 106 ? 4.675 -1.902 7.709 1.00 93.19 106 SER A C 1
ATOM 881 O O . SER A 1 106 ? 5.586 -1.581 6.953 1.00 93.19 106 SER A O 1
ATOM 883 N N . ASP A 1 107 ? 4.423 -3.171 8.032 1.00 93.62 107 ASP A N 1
ATOM 884 C CA . ASP A 1 107 ? 5.232 -4.308 7.587 1.00 93.62 107 ASP A CA 1
ATOM 885 C C . ASP A 1 107 ? 5.200 -4.433 6.050 1.00 93.62 107 ASP A C 1
ATOM 887 O O . ASP A 1 107 ? 6.210 -4.748 5.421 1.00 93.62 107 ASP A O 1
ATOM 891 N N . ALA A 1 108 ? 4.049 -4.171 5.417 1.00 92.25 108 ALA A N 1
ATOM 892 C CA . ALA A 1 108 ? 3.930 -4.160 3.959 1.00 92.25 108 ALA A CA 1
ATOM 893 C C . ALA A 1 108 ? 4.733 -3.015 3.319 1.00 92.25 108 ALA A C 1
ATOM 895 O O . ALA A 1 108 ? 5.433 -3.247 2.333 1.00 92.25 108 ALA A O 1
ATOM 896 N N . LYS A 1 109 ? 4.676 -1.805 3.894 1.00 90.44 109 LYS A N 1
ATOM 897 C CA . LYS A 1 109 ? 5.475 -0.655 3.444 1.00 90.44 109 LYS A CA 1
ATOM 898 C C . LYS A 1 109 ? 6.972 -0.903 3.593 1.00 90.44 109 LYS A C 1
ATOM 900 O O . LYS A 1 109 ? 7.727 -0.600 2.681 1.00 90.44 109 LYS A O 1
ATOM 905 N N . GLU A 1 110 ? 7.395 -1.484 4.709 1.00 92.00 110 GLU A N 1
ATOM 906 C CA . GLU A 1 110 ? 8.801 -1.805 4.958 1.00 92.00 110 GLU A CA 1
ATOM 907 C C . GLU A 1 110 ? 9.321 -2.855 3.966 1.00 92.00 110 GLU A C 1
ATOM 909 O O . GLU A 1 110 ? 10.377 -2.677 3.361 1.00 92.00 110 GLU A O 1
ATOM 914 N N . ARG A 1 111 ? 8.543 -3.915 3.711 1.00 91.50 111 ARG A N 1
ATOM 915 C CA . ARG A 1 111 ? 8.883 -4.910 2.681 1.00 91.50 111 ARG A CA 1
ATOM 916 C C . ARG A 1 111 ? 8.984 -4.295 1.290 1.00 91.50 111 ARG A C 1
ATOM 918 O O . ARG A 1 111 ? 9.897 -4.653 0.552 1.00 91.50 111 ARG A O 1
ATOM 925 N N . LEU A 1 112 ? 8.069 -3.390 0.939 1.00 88.44 112 LEU A N 1
ATOM 926 C CA . LEU A 1 112 ? 8.130 -2.659 -0.324 1.00 88.44 112 LEU A CA 1
ATOM 927 C C . LEU A 1 112 ? 9.399 -1.801 -0.395 1.00 88.44 112 LEU A C 1
ATOM 929 O O . LEU A 1 112 ? 10.129 -1.893 -1.376 1.00 88.44 112 LEU A O 1
ATOM 933 N N . ALA A 1 113 ? 9.709 -1.044 0.658 1.00 87.62 113 ALA A N 1
ATOM 934 C CA . ALA A 1 113 ? 10.913 -0.223 0.726 1.00 87.62 113 ALA A CA 1
ATOM 935 C C . ALA A 1 113 ? 12.195 -1.060 0.564 1.00 87.62 113 ALA A C 1
ATOM 937 O O . ALA A 1 113 ? 13.084 -0.678 -0.193 1.00 87.62 113 ALA A O 1
ATOM 938 N N . PHE A 1 114 ? 12.279 -2.232 1.204 1.00 89.38 114 PHE A N 1
ATOM 939 C CA . PHE A 1 114 ? 13.415 -3.141 1.026 1.00 89.38 114 PHE A CA 1
ATOM 940 C C . PHE A 1 114 ? 13.486 -3.751 -0.375 1.00 89.38 114 PHE A C 1
ATOM 942 O O . PHE A 1 114 ? 14.585 -3.908 -0.905 1.00 89.38 114 PHE A O 1
ATOM 949 N N . ALA A 1 115 ? 12.347 -4.079 -0.989 1.00 90.44 115 ALA A N 1
ATOM 950 C CA . ALA A 1 115 ? 12.314 -4.559 -2.368 1.00 90.44 115 ALA A CA 1
ATOM 951 C C . ALA A 1 115 ? 12.806 -3.479 -3.348 1.00 90.44 115 ALA A C 1
ATOM 953 O O . ALA A 1 115 ? 13.639 -3.773 -4.207 1.00 90.44 115 ALA A O 1
ATOM 954 N N . LEU A 1 116 ? 12.363 -2.228 -3.172 1.00 88.44 116 LEU A N 1
ATOM 955 C CA . LEU A 1 116 ? 12.830 -1.084 -3.959 1.00 88.44 116 LEU A CA 1
ATOM 956 C C . LEU A 1 116 ? 14.335 -0.872 -3.767 1.00 88.44 116 LEU A C 1
ATOM 958 O O . LEU A 1 116 ? 15.078 -0.891 -4.746 1.00 88.44 116 LEU A O 1
ATOM 962 N N . TRP A 1 117 ? 14.812 -0.803 -2.520 1.00 85.44 117 TRP A N 1
ATOM 963 C CA . TRP A 1 117 ? 16.238 -0.635 -2.222 1.00 85.44 117 TRP A CA 1
ATOM 964 C C . TRP A 1 117 ? 17.101 -1.763 -2.805 1.00 85.44 117 TRP A C 1
ATOM 966 O O . TRP A 1 117 ? 18.132 -1.496 -3.417 1.00 85.44 117 TRP A O 1
ATOM 976 N N . GLY A 1 118 ? 16.661 -3.018 -2.672 1.00 86.25 118 GLY A N 1
ATOM 977 C CA . GLY A 1 118 ? 17.372 -4.177 -3.215 1.00 86.25 118 GLY A CA 1
ATOM 978 C C . GLY A 1 118 ? 17.396 -4.223 -4.746 1.00 86.25 118 GLY A C 1
ATOM 979 O O . GLY A 1 118 ? 18.366 -4.707 -5.324 1.00 86.25 118 GLY A O 1
ATOM 980 N N . SER A 1 119 ? 16.352 -3.714 -5.408 1.00 87.31 119 SER A N 1
ATOM 981 C CA . SER A 1 119 ? 16.287 -3.625 -6.876 1.00 87.31 119 SER A CA 1
ATOM 982 C C . SER A 1 119 ? 17.044 -2.423 -7.457 1.00 87.31 119 SER A C 1
ATOM 984 O O . SER A 1 119 ? 17.464 -2.473 -8.618 1.00 87.31 119 SER A O 1
ATOM 986 N N . GLY A 1 120 ? 17.218 -1.369 -6.650 1.00 85.38 120 GLY A N 1
ATOM 987 C CA . GLY A 1 120 ? 17.720 -0.062 -7.071 1.00 85.38 120 GLY A CA 1
ATOM 988 C C . GLY A 1 120 ? 16.702 0.777 -7.849 1.00 85.38 120 GLY A C 1
ATOM 989 O O . GLY A 1 120 ? 17.072 1.832 -8.360 1.00 85.38 120 GLY A O 1
ATOM 990 N N . ASP A 1 121 ? 15.453 0.318 -7.956 1.00 90.50 121 ASP A N 1
ATOM 991 C CA . ASP A 1 121 ? 14.413 0.989 -8.729 1.00 90.50 121 ASP A CA 1
ATOM 992 C C . ASP A 1 121 ? 13.730 2.068 -7.884 1.00 90.50 121 ASP A C 1
ATOM 994 O O . ASP A 1 121 ? 13.449 1.894 -6.692 1.00 90.50 121 ASP A O 1
ATOM 998 N N . GLU A 1 122 ? 13.439 3.190 -8.521 1.00 91.94 122 GLU A N 1
ATOM 999 C CA . GLU A 1 122 ? 12.657 4.271 -7.949 1.00 91.94 122 GLU A CA 1
ATOM 1000 C C . GLU A 1 122 ? 11.178 4.038 -8.261 1.00 91.94 122 GLU A C 1
ATOM 1002 O O . GLU A 1 122 ? 10.834 3.743 -9.401 1.00 91.94 122 GLU A O 1
ATOM 1007 N N . LEU A 1 123 ? 10.297 4.170 -7.272 1.00 92.38 123 LEU A N 1
ATOM 1008 C CA . LEU A 1 123 ? 8.853 4.068 -7.475 1.00 92.38 123 LEU A CA 1
ATOM 1009 C C . LEU A 1 123 ? 8.290 5.457 -7.746 1.00 92.38 123 LEU A C 1
ATOM 1011 O O . LEU A 1 123 ? 8.550 6.379 -6.977 1.00 92.38 123 LEU A O 1
ATOM 1015 N N . TRP A 1 124 ? 7.454 5.589 -8.766 1.00 92.56 124 TRP A N 1
ATOM 1016 C CA . TRP A 1 124 ? 6.640 6.775 -8.979 1.00 92.56 124 TRP A CA 1
ATOM 1017 C C . TRP A 1 124 ? 5.161 6.412 -9.030 1.00 92.56 124 TRP A C 1
ATOM 1019 O O . TRP A 1 124 ? 4.756 5.346 -9.494 1.00 92.56 124 TRP A O 1
ATOM 1029 N N . ASP A 1 125 ? 4.337 7.318 -8.534 1.00 93.56 125 ASP A N 1
ATOM 1030 C CA . ASP A 1 125 ? 2.893 7.186 -8.529 1.00 93.56 125 ASP A CA 1
ATOM 1031 C C . ASP A 1 125 ? 2.266 8.545 -8.817 1.00 93.56 125 ASP A C 1
ATOM 1033 O O . ASP A 1 125 ? 2.508 9.522 -8.107 1.00 93.56 125 ASP A O 1
ATOM 1037 N N . TRP A 1 126 ? 1.502 8.603 -9.899 1.00 94.19 126 TRP A N 1
ATOM 1038 C CA . TRP A 1 126 ? 0.895 9.809 -10.423 1.00 94.19 126 TRP A CA 1
ATOM 1039 C C . TRP A 1 126 ? -0.622 9.717 -10.328 1.00 94.19 126 TRP A C 1
ATOM 1041 O O . TRP A 1 126 ? -1.271 8.910 -11.000 1.00 94.19 126 TRP A O 1
ATOM 1051 N N . ASP A 1 127 ? -1.179 10.586 -9.495 1.00 93.88 127 ASP A N 1
ATOM 1052 C CA . ASP A 1 127 ? -2.602 10.873 -9.448 1.00 93.88 127 ASP A CA 1
ATOM 1053 C C . ASP A 1 127 ? -2.931 11.880 -10.560 1.00 93.88 127 ASP A C 1
ATOM 1055 O O . ASP A 1 127 ? -2.595 13.064 -10.462 1.00 93.88 127 ASP A O 1
ATOM 1059 N N . LEU A 1 128 ? -3.555 11.404 -11.640 1.00 91.12 128 LEU A N 1
ATOM 1060 C CA . LEU A 1 128 ? -3.918 12.226 -12.798 1.00 91.12 128 LEU A CA 1
ATOM 1061 C C . LEU A 1 128 ? -5.103 13.150 -12.497 1.00 91.12 128 LEU A C 1
ATOM 1063 O O . LEU A 1 128 ? -5.284 14.144 -13.194 1.00 91.12 128 LEU A O 1
ATOM 1067 N N . GLN A 1 129 ? -5.890 12.857 -11.460 1.00 89.31 129 GLN A N 1
ATOM 1068 C CA . GLN A 1 129 ? -7.005 13.702 -11.043 1.00 89.31 129 GLN A CA 1
ATOM 1069 C C . GLN A 1 129 ? -6.506 14.900 -10.227 1.00 89.31 129 GLN A C 1
ATOM 1071 O O . GLN A 1 129 ? -6.937 16.032 -10.452 1.00 89.31 129 GLN A O 1
ATOM 1076 N N . ALA A 1 130 ? -5.582 14.661 -9.295 1.00 90.69 130 ALA A N 1
ATOM 1077 C CA . ALA A 1 130 ? -4.943 15.708 -8.502 1.00 90.69 130 ALA A CA 1
ATOM 1078 C C . ALA A 1 130 ? -3.789 16.405 -9.247 1.00 90.69 130 ALA A C 1
ATOM 1080 O O . ALA A 1 130 ? -3.376 17.499 -8.862 1.00 90.69 130 ALA A O 1
ATOM 1081 N N . GLY A 1 131 ? -3.246 15.770 -10.289 1.00 89.94 131 GLY A N 1
ATOM 1082 C CA . GLY A 1 131 ? -2.063 16.208 -11.030 1.00 89.94 131 GLY A CA 1
ATOM 1083 C C . GLY A 1 131 ? -0.761 16.136 -10.223 1.00 89.94 131 GLY A C 1
ATOM 1084 O O . GLY A 1 131 ? 0.197 16.859 -10.514 1.00 89.94 131 GLY A O 1
ATOM 1085 N N . VAL A 1 132 ? -0.726 15.300 -9.184 1.00 90.50 132 VAL A N 1
ATOM 1086 C CA . VAL A 1 132 ? 0.397 15.174 -8.246 1.00 90.50 132 VAL A CA 1
ATOM 1087 C C . VAL A 1 132 ? 1.125 13.864 -8.498 1.00 90.50 132 VAL A C 1
ATOM 1089 O O . VAL A 1 132 ? 0.496 12.806 -8.550 1.00 90.50 132 VAL A O 1
ATOM 1092 N N . ILE A 1 133 ? 2.450 13.936 -8.610 1.00 91.19 133 ILE A N 1
ATOM 1093 C CA . ILE A 1 133 ? 3.311 12.759 -8.582 1.00 91.19 133 ILE A CA 1
ATOM 1094 C C . ILE A 1 133 ? 3.901 12.591 -7.186 1.00 91.19 133 ILE A C 1
ATOM 1096 O O . ILE A 1 133 ? 4.226 13.558 -6.499 1.00 91.19 133 ILE A O 1
ATOM 1100 N N . THR A 1 134 ? 4.093 11.347 -6.788 1.00 91.12 134 THR A N 1
ATOM 1101 C CA . THR A 1 134 ? 4.854 10.963 -5.606 1.00 91.12 134 THR A CA 1
ATOM 1102 C C . THR A 1 134 ? 5.952 10.006 -6.033 1.00 91.12 134 THR A C 1
ATOM 1104 O O . THR A 1 134 ? 5.737 9.167 -6.904 1.00 91.12 134 THR A O 1
ATOM 1107 N N . ARG A 1 135 ? 7.153 10.174 -5.475 1.00 90.31 135 ARG A N 1
ATOM 1108 C CA . ARG A 1 135 ? 8.345 9.404 -5.851 1.00 90.31 135 ARG A CA 1
ATOM 1109 C C . ARG A 1 135 ? 9.039 8.872 -4.601 1.00 90.31 135 ARG A C 1
ATOM 1111 O O . ARG A 1 135 ? 9.379 9.660 -3.719 1.00 90.31 135 ARG A O 1
ATOM 1118 N N . GLU A 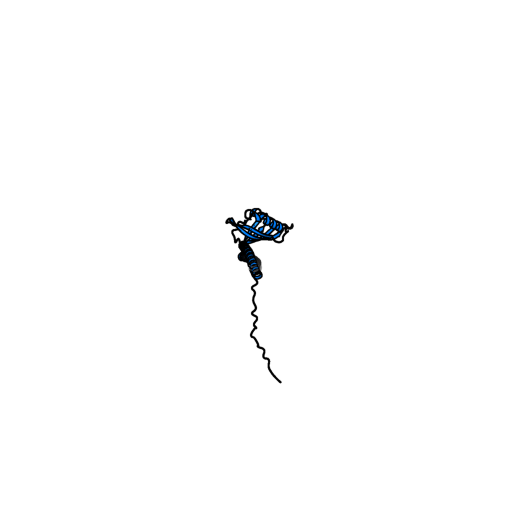1 136 ? 9.273 7.566 -4.533 1.00 89.69 136 GLU A N 1
ATOM 1119 C CA . GLU A 1 136 ? 9.928 6.869 -3.419 1.00 89.69 136 GLU A CA 1
ATOM 1120 C C . GLU A 1 136 ? 11.226 6.182 -3.882 1.00 89.69 136 GLU A C 1
ATOM 1122 O O . GLU A 1 136 ? 11.344 5.768 -5.031 1.00 89.69 136 GLU A O 1
ATOM 1127 N N . ASN A 1 137 ? 12.195 6.022 -2.971 1.00 87.38 137 ASN A N 1
ATOM 1128 C CA . ASN A 1 137 ? 13.503 5.401 -3.243 1.00 87.38 137 ASN A CA 1
ATOM 1129 C C . ASN A 1 137 ? 14.323 6.103 -4.352 1.00 87.38 137 ASN A C 1
ATOM 1131 O O . ASN A 1 137 ? 14.869 5.461 -5.245 1.00 87.38 137 ASN A O 1
ATOM 1135 N N . GLN A 1 138 ? 14.424 7.436 -4.281 1.00 83.31 138 GLN A N 1
ATOM 1136 C CA . GLN A 1 138 ? 15.205 8.265 -5.212 1.00 83.31 138 GLN A CA 1
ATOM 1137 C C . GLN A 1 138 ? 16.711 7.997 -5.032 1.00 83.31 138 GLN A C 1
ATOM 1139 O O . GLN A 1 138 ? 17.397 8.675 -4.271 1.00 83.31 138 GLN A O 1
ATOM 1144 N N . ALA A 1 139 ? 17.220 6.954 -5.689 1.00 66.25 139 ALA A N 1
ATOM 1145 C CA . ALA A 1 139 ? 18.612 6.513 -5.565 1.00 66.25 139 ALA A CA 1
ATOM 1146 C C . ALA A 1 139 ? 19.602 7.393 -6.354 1.00 66.25 139 ALA A C 1
ATOM 1148 O O . ALA A 1 139 ? 20.811 7.349 -6.114 1.00 66.25 139 ALA A O 1
ATOM 1149 N N . ARG A 1 140 ? 19.102 8.183 -7.312 1.00 73.56 140 ARG A N 1
ATOM 1150 C CA . ARG A 1 140 ? 19.874 9.108 -8.150 1.00 73.56 140 ARG A CA 1
ATOM 1151 C C . ARG A 1 140 ? 19.265 10.501 -8.077 1.00 73.56 140 ARG A C 1
ATOM 1153 O O . ARG A 1 140 ? 18.045 10.640 -8.079 1.00 73.56 140 ARG A O 1
ATOM 1160 N N . ASP A 1 141 ? 20.116 11.523 -8.122 1.00 79.88 141 ASP A N 1
ATOM 1161 C CA . ASP A 1 141 ? 19.720 12.930 -8.233 1.00 79.88 141 ASP A CA 1
ATOM 1162 C C . ASP A 1 141 ? 19.185 13.250 -9.643 1.00 79.88 141 ASP A C 1
ATOM 1164 O O . ASP A 1 141 ? 19.748 14.057 -10.384 1.00 79.88 141 ASP A O 1
ATOM 1168 N N . LEU A 1 142 ? 18.103 12.586 -10.053 1.00 84.88 142 LEU A N 1
ATOM 1169 C CA . LEU A 1 142 ? 17.368 12.909 -11.273 1.00 84.88 142 LEU A CA 1
ATOM 1170 C C . LEU A 1 142 ? 16.626 14.229 -11.068 1.00 84.88 142 LEU A C 1
ATOM 1172 O O . LEU A 1 142 ? 15.986 14.437 -10.037 1.00 84.88 142 LEU A O 1
ATOM 1176 N N . ARG A 1 143 ? 16.635 15.105 -12.075 1.00 85.56 143 ARG A N 1
ATOM 1177 C CA . ARG A 1 143 ? 15.955 16.410 -12.026 1.00 85.56 143 ARG A CA 1
ATOM 1178 C C . ARG A 1 143 ? 14.436 16.313 -12.254 1.00 85.56 143 ARG A C 1
ATOM 1180 O O . ARG A 1 143 ? 13.782 17.306 -12.562 1.00 85.56 143 ARG A O 1
ATOM 1187 N N . LEU A 1 144 ? 13.872 15.115 -12.125 1.00 85.00 144 LEU A N 1
ATOM 1188 C CA . LEU A 1 144 ? 12.436 14.889 -12.229 1.00 85.00 144 LEU A CA 1
ATOM 1189 C C . LEU A 1 144 ? 11.703 15.554 -11.043 1.00 85.00 144 LEU A C 1
ATOM 1191 O O . LEU A 1 144 ? 12.217 15.561 -9.922 1.00 85.00 144 LEU A O 1
ATOM 1195 N N . PRO A 1 145 ? 10.514 16.134 -11.268 1.00 83.06 145 PRO A N 1
ATOM 1196 C CA . PRO A 1 145 ? 9.732 16.796 -10.224 1.00 83.06 145 PRO A CA 1
ATOM 1197 C C . PRO A 1 145 ? 9.112 15.799 -9.223 1.00 83.06 145 PRO A C 1
ATOM 1199 O O . PRO A 1 145 ? 8.780 14.675 -9.585 1.00 83.06 145 PRO A O 1
ATOM 1202 N N . ASN A 1 146 ? 8.922 16.241 -7.971 1.00 79.12 146 ASN A N 1
ATOM 1203 C CA . ASN A 1 146 ? 8.390 15.437 -6.851 1.00 79.12 146 ASN A CA 1
ATOM 1204 C C . ASN A 1 146 ? 7.004 15.887 -6.350 1.00 79.12 146 ASN A C 1
ATOM 1206 O O . ASN A 1 146 ? 6.537 15.399 -5.326 1.00 79.12 146 ASN A O 1
ATOM 1210 N N . GLU A 1 147 ? 6.382 16.859 -7.015 1.00 79.50 147 GLU A N 1
ATOM 1211 C CA . GLU A 1 147 ? 5.151 17.496 -6.537 1.00 79.50 147 GLU A CA 1
ATOM 1212 C C . GLU A 1 147 ? 4.097 17.536 -7.653 1.00 79.50 147 GLU A C 1
ATOM 1214 O O . GLU A 1 147 ? 3.708 16.517 -8.217 1.00 79.50 147 GLU A O 1
ATOM 1219 N N . TYR A 1 148 ? 3.616 18.726 -8.001 1.00 76.31 148 TYR A N 1
ATOM 1220 C CA . TYR A 1 148 ? 2.592 18.906 -9.011 1.00 76.31 148 TYR A CA 1
ATOM 1221 C C . TYR A 1 148 ? 3.208 18.882 -10.416 1.00 76.31 148 TYR A C 1
ATOM 1223 O O . TYR A 1 148 ? 3.868 19.843 -10.828 1.00 76.31 148 TYR A O 1
ATOM 1231 N N . ILE A 1 149 ? 2.952 17.818 -11.179 1.00 76.50 149 ILE A N 1
ATOM 1232 C CA . ILE A 1 149 ? 3.312 17.727 -12.605 1.00 76.50 149 ILE A CA 1
ATOM 1233 C C . ILE A 1 149 ? 2.181 18.274 -13.487 1.00 76.50 149 ILE A C 1
ATOM 1235 O O . ILE A 1 149 ? 2.453 18.837 -14.542 1.00 76.50 149 ILE A O 1
ATOM 1239 N N . GLY A 1 150 ? 0.936 18.261 -13.007 1.00 81.19 150 GLY A N 1
ATOM 1240 C CA . GLY A 1 150 ? -0.246 18.489 -13.838 1.00 81.19 150 GLY A CA 1
ATOM 1241 C C . GLY A 1 150 ? -0.793 17.167 -14.366 1.00 81.19 150 GLY A C 1
ATOM 1242 O O . GLY A 1 150 ? -0.554 16.120 -13.769 1.00 81.19 150 GLY A O 1
ATOM 1243 N N . THR A 1 151 ? -1.545 17.218 -15.462 1.00 78.75 151 THR A N 1
ATOM 1244 C CA . THR A 1 151 ? -2.197 16.044 -16.074 1.00 78.75 151 THR A CA 1
ATOM 1245 C C . THR A 1 151 ? -1.509 15.580 -17.360 1.00 78.75 151 THR A C 1
ATOM 1247 O O . THR A 1 151 ? -1.981 14.654 -18.014 1.00 78.75 151 THR A O 1
ATOM 1250 N N . ASP A 1 152 ? -0.413 16.236 -17.745 1.00 81.94 152 ASP A N 1
ATOM 1251 C CA . ASP A 1 152 ? 0.374 15.940 -18.937 1.00 81.94 152 ASP A CA 1
ATOM 1252 C C . ASP A 1 152 ? 1.876 15.863 -18.621 1.00 81.94 152 ASP A C 1
ATOM 1254 O O . ASP A 1 152 ? 2.326 16.131 -17.506 1.00 81.94 152 ASP A O 1
ATOM 1258 N N . LEU A 1 153 ? 2.660 15.450 -19.617 1.00 86.19 153 LEU A N 1
ATOM 1259 C CA . LEU A 1 153 ? 4.112 15.313 -19.502 1.00 86.19 153 LEU A CA 1
ATOM 1260 C C . LEU A 1 153 ? 4.869 16.620 -19.807 1.00 86.19 153 LEU A C 1
ATOM 1262 O O . LEU A 1 153 ? 6.100 16.613 -19.845 1.00 86.19 153 LEU A O 1
ATOM 1266 N N . GLU A 1 154 ? 4.199 17.757 -20.025 1.00 85.62 154 GLU A N 1
ATOM 1267 C CA . GLU A 1 154 ? 4.888 18.970 -20.492 1.00 85.62 154 GLU A CA 1
ATOM 1268 C C . GLU A 1 154 ? 5.888 19.502 -19.457 1.00 85.62 154 GLU A C 1
ATOM 1270 O O . GLU A 1 154 ? 6.942 20.024 -19.825 1.00 85.62 154 GLU A O 1
ATOM 1275 N N . LYS A 1 155 ? 5.639 19.303 -18.156 1.00 85.25 155 LYS A N 1
ATOM 1276 C CA . LYS A 1 155 ? 6.581 19.747 -17.114 1.00 85.25 155 LYS A CA 1
ATOM 1277 C C . LYS A 1 155 ? 7.893 18.976 -17.074 1.00 85.25 155 LYS A C 1
ATOM 1279 O O . LYS A 1 155 ? 8.876 19.519 -16.574 1.00 85.25 155 LYS A O 1
ATOM 1284 N N . ILE A 1 156 ? 7.936 17.750 -17.592 1.00 88.25 156 ILE A N 1
ATOM 1285 C CA . ILE A 1 156 ? 9.178 16.967 -17.635 1.00 88.25 156 ILE A CA 1
ATOM 1286 C C . ILE A 1 156 ? 9.952 17.163 -18.944 1.00 88.25 156 ILE A C 1
ATOM 1288 O O . ILE A 1 156 ? 11.103 16.750 -19.050 1.00 88.25 156 ILE A O 1
ATOM 1292 N N . LYS A 1 157 ? 9.374 17.864 -19.923 1.00 90.12 157 LYS A N 1
ATOM 1293 C CA . LYS A 1 157 ? 9.984 18.130 -21.233 1.00 90.12 157 LYS A CA 1
ATOM 1294 C C . LYS A 1 157 ? 11.343 18.821 -21.166 1.00 90.12 157 LYS A C 1
ATOM 1296 O O . LYS A 1 157 ? 12.180 18.609 -22.030 1.00 90.12 157 LYS A O 1
ATOM 1301 N N . SER A 1 158 ? 11.565 19.655 -20.150 1.00 89.00 158 SER A N 1
ATOM 1302 C CA . SER A 1 158 ? 12.831 20.373 -19.954 1.00 89.00 158 SER A CA 1
ATOM 1303 C C . SER A 1 158 ? 13.941 19.511 -19.348 1.00 89.00 158 SER A C 1
ATOM 1305 O O . SER A 1 158 ? 15.108 19.895 -19.413 1.00 89.00 158 SER A O 1
ATOM 1307 N N . VAL A 1 159 ? 13.589 18.370 -18.748 1.00 91.06 159 VAL A N 1
ATOM 1308 C CA . VAL A 1 159 ? 14.530 17.458 -18.079 1.00 91.06 159 VAL A CA 1
ATOM 1309 C C . VAL A 1 159 ? 14.675 16.122 -18.802 1.00 91.06 159 VAL A C 1
ATOM 1311 O O . VAL A 1 159 ? 15.591 15.367 -18.490 1.00 91.06 159 VAL A O 1
ATOM 1314 N N . VAL A 1 160 ? 13.813 15.836 -19.776 1.00 94.00 160 VAL A N 1
ATOM 1315 C CA . VAL A 1 160 ? 13.945 14.724 -20.724 1.00 94.00 160 VAL A CA 1
ATOM 1316 C C . VAL A 1 160 ? 14.6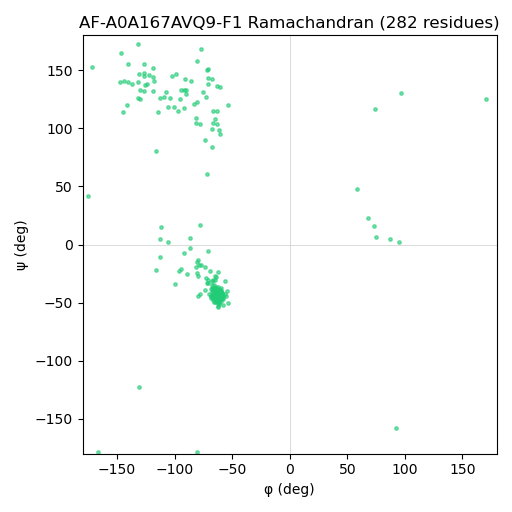98 15.205 -21.962 1.00 94.00 160 VAL A C 1
ATOM 1318 O O . VAL A 1 160 ? 14.520 16.339 -22.405 1.00 94.00 160 VAL A O 1
ATOM 1321 N N . HIS A 1 161 ? 15.551 14.354 -22.530 1.00 94.38 161 HIS A N 1
ATOM 1322 C CA . HIS A 1 161 ? 16.292 14.701 -23.739 1.00 94.38 161 HIS A CA 1
ATOM 1323 C C . HIS A 1 161 ? 15.335 15.011 -24.915 1.00 94.38 161 HIS A C 1
ATOM 1325 O O . HIS A 1 161 ? 14.395 14.242 -25.139 1.00 94.38 161 HIS A O 1
ATOM 1331 N N . PRO A 1 162 ? 15.562 16.087 -25.701 1.00 93.56 162 PRO A N 1
ATOM 1332 C CA . PRO A 1 162 ? 14.642 16.523 -26.760 1.00 93.56 162 PRO A CA 1
ATOM 1333 C C . PRO A 1 162 ? 14.283 15.441 -27.786 1.00 93.56 162 PRO A C 1
ATOM 1335 O O . PRO A 1 162 ? 13.121 15.328 -28.167 1.00 93.56 162 PRO A O 1
ATOM 1338 N N . ASP A 1 163 ? 15.263 14.625 -28.187 1.00 95.88 163 ASP A N 1
ATOM 1339 C CA . ASP A 1 163 ? 15.061 13.527 -29.146 1.00 95.88 163 ASP A CA 1
ATOM 1340 C C . ASP A 1 163 ? 14.132 12.419 -28.622 1.00 95.88 163 ASP A C 1
ATOM 1342 O O . ASP A 1 163 ? 13.482 11.736 -29.411 1.00 95.88 163 ASP A O 1
ATOM 1346 N N . ASP A 1 164 ? 14.060 12.236 -27.300 1.00 95.19 164 ASP A N 1
ATOM 1347 C CA . ASP A 1 164 ? 13.361 11.104 -26.684 1.00 95.19 164 ASP A CA 1
ATOM 1348 C C . ASP A 1 164 ? 11.925 11.487 -26.265 1.00 95.19 164 ASP A C 1
ATOM 1350 O O . ASP A 1 164 ? 11.049 10.626 -26.153 1.00 95.19 164 ASP A O 1
ATOM 1354 N N . PHE A 1 165 ? 11.651 12.784 -26.063 1.00 9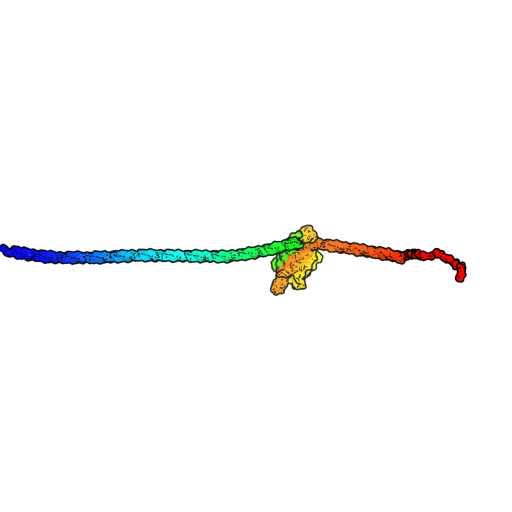4.12 165 PHE A N 1
ATOM 1355 C CA . PHE A 1 165 ? 10.379 13.271 -25.513 1.00 94.12 165 PHE A CA 1
ATOM 1356 C C . PHE A 1 165 ? 9.163 12.936 -26.387 1.00 94.12 165 PHE A C 1
ATOM 1358 O O . PHE A 1 165 ? 8.110 12.576 -25.861 1.00 94.12 165 PHE A O 1
ATOM 1365 N N . ALA A 1 166 ? 9.294 13.032 -27.714 1.00 93.75 166 ALA A N 1
ATOM 1366 C CA . ALA A 1 166 ? 8.184 12.755 -28.628 1.00 93.75 166 ALA A CA 1
ATOM 1367 C C . ALA A 1 166 ? 7.712 11.295 -28.523 1.00 93.75 166 ALA A C 1
ATOM 1369 O O . ALA A 1 166 ? 6.513 11.030 -28.438 1.00 93.75 166 ALA A O 1
ATOM 1370 N N . HIS A 1 167 ? 8.661 10.358 -28.463 1.00 94.06 167 HIS A N 1
ATOM 1371 C CA . HIS A 1 167 ? 8.367 8.935 -28.320 1.00 94.06 167 HIS A CA 1
ATOM 1372 C C . HIS A 1 167 ? 7.774 8.613 -26.942 1.00 94.06 167 HIS A C 1
ATOM 1374 O O . HIS A 1 167 ? 6.759 7.923 -26.845 1.00 94.06 167 HIS A O 1
ATOM 1380 N N . LEU A 1 168 ? 8.357 9.184 -25.883 1.00 94.06 168 LEU A N 1
ATOM 1381 C CA . LEU A 1 168 ? 7.845 9.087 -24.518 1.00 94.06 168 LEU A CA 1
ATOM 1382 C C . LEU A 1 168 ? 6.373 9.526 -24.428 1.00 94.06 168 LEU A C 1
ATOM 1384 O O . LEU A 1 168 ? 5.533 8.794 -23.902 1.00 94.06 168 LEU A O 1
ATOM 1388 N N . GLN A 1 169 ? 6.052 10.702 -24.975 1.00 93.88 169 GLN A N 1
ATOM 1389 C CA . GLN A 1 169 ? 4.701 11.263 -24.950 1.00 93.88 169 GLN A CA 1
ATOM 1390 C C . GLN A 1 169 ? 3.697 10.389 -25.706 1.00 93.88 169 GLN A C 1
ATOM 1392 O O . GLN A 1 169 ? 2.578 10.181 -25.228 1.00 93.88 169 GLN A O 1
ATOM 1397 N N . GLU A 1 170 ? 4.089 9.857 -26.864 1.00 94.06 170 GLU A N 1
ATOM 1398 C CA . GLU A 1 170 ? 3.247 8.956 -27.644 1.00 94.06 170 GLU A CA 1
ATOM 1399 C C . GLU A 1 170 ? 2.936 7.668 -26.873 1.00 94.06 170 GLU A C 1
ATOM 1401 O O . GLU A 1 170 ? 1.762 7.336 -26.687 1.00 94.06 170 GLU A O 1
ATOM 1406 N N . CYS A 1 171 ? 3.961 6.968 -26.380 1.00 93.88 171 CYS A N 1
ATOM 1407 C CA . CYS A 1 171 ? 3.791 5.720 -25.638 1.00 93.88 171 CYS A CA 1
ATOM 1408 C C . CYS A 1 171 ? 2.944 5.919 -24.378 1.00 93.88 171 CYS A C 1
ATOM 1410 O O . CYS A 1 171 ? 2.026 5.138 -24.113 1.00 93.88 171 CYS A O 1
ATOM 1412 N N . PHE A 1 172 ? 3.200 6.990 -23.626 1.00 93.56 172 PHE A N 1
ATOM 1413 C CA . PHE A 1 172 ? 2.424 7.301 -22.432 1.00 93.56 172 PHE A CA 1
ATOM 1414 C C . PHE A 1 172 ? 0.953 7.583 -22.774 1.00 93.56 172 PHE A C 1
ATOM 1416 O O . PHE A 1 172 ? 0.049 7.007 -22.169 1.00 93.56 172 PHE A O 1
ATOM 1423 N N . SER A 1 173 ? 0.693 8.387 -23.810 1.00 93.25 173 SER A N 1
ATOM 1424 C CA . SER A 1 173 ? -0.665 8.694 -24.276 1.00 93.25 173 SER A CA 1
ATOM 1425 C C . SER A 1 173 ? -1.422 7.446 -24.747 1.00 93.25 173 SER A C 1
ATOM 1427 O O . SER A 1 173 ? -2.585 7.244 -24.384 1.00 93.25 173 SER A O 1
ATOM 1429 N N . GLN A 1 174 ? -0.762 6.558 -25.498 1.00 94.12 174 GLN A N 1
ATOM 1430 C CA . GLN A 1 174 ? -1.339 5.276 -25.913 1.00 94.12 174 GLN A CA 1
ATOM 1431 C C . GLN A 1 174 ? -1.704 4.397 -24.707 1.00 94.12 174 GLN A C 1
ATOM 1433 O O . GLN A 1 174 ? -2.760 3.758 -24.713 1.00 94.12 174 GLN A O 1
ATOM 1438 N N . HIS A 1 175 ? -0.876 4.392 -23.661 1.00 93.94 175 HIS A N 1
ATOM 1439 C CA . HIS A 1 175 ? -1.145 3.638 -22.439 1.00 93.94 175 HIS A CA 1
ATOM 1440 C C . HIS A 1 175 ? -2.330 4.203 -21.645 1.00 93.94 175 HIS A C 1
ATOM 1442 O O . HIS A 1 175 ? -3.225 3.452 -21.241 1.00 93.94 175 HIS A O 1
ATOM 1448 N N . LEU A 1 176 ? -2.408 5.529 -21.491 1.00 92.25 176 LEU A N 1
ATOM 1449 C CA . LEU A 1 176 ? -3.553 6.181 -20.846 1.00 92.25 176 LEU A CA 1
ATOM 1450 C C . LEU A 1 176 ? -4.868 5.861 -21.569 1.00 92.25 176 LEU A C 1
ATOM 1452 O O . LEU A 1 176 ? -5.860 5.516 -20.923 1.00 92.25 176 LEU A O 1
ATOM 1456 N N . GLN A 1 177 ? -4.846 5.873 -22.905 1.00 92.38 177 GLN A N 1
ATOM 1457 C CA . GLN A 1 177 ? -5.983 5.508 -23.763 1.00 92.38 177 GLN A CA 1
ATOM 1458 C C . GLN A 1 177 ? -6.307 4.004 -23.753 1.00 92.38 177 GLN A C 1
ATOM 1460 O O . GLN A 1 177 ? -7.282 3.590 -24.373 1.00 92.38 177 GLN A O 1
ATOM 1465 N N . GLY A 1 178 ? -5.497 3.172 -23.090 1.00 91.38 178 GLY A N 1
ATOM 1466 C CA . GLY A 1 178 ? -5.700 1.724 -23.028 1.00 91.38 178 GLY A CA 1
ATOM 1467 C C . GLY A 1 178 ? -5.370 0.984 -24.328 1.00 91.38 178 GLY A C 1
ATOM 1468 O O . GLY A 1 178 ? -5.759 -0.169 -24.478 1.00 91.38 178 GLY A O 1
ATOM 1469 N N . LYS A 1 179 ? -4.650 1.618 -25.265 1.00 92.12 179 LYS A N 1
ATOM 1470 C CA . LYS A 1 179 ? -4.201 0.978 -26.515 1.00 92.12 179 LYS A CA 1
ATOM 1471 C C . LYS A 1 179 ? -3.074 -0.026 -26.279 1.00 92.12 179 LYS A C 1
ATOM 1473 O O . LYS A 1 179 ? -2.945 -0.982 -27.035 1.00 92.12 179 LYS A O 1
ATOM 1478 N N . ILE A 1 180 ? -2.277 0.199 -25.234 1.00 92.50 180 ILE A N 1
ATOM 1479 C CA . ILE A 1 180 ? -1.230 -0.712 -24.770 1.00 92.50 180 ILE A CA 1
ATOM 1480 C C . ILE A 1 180 ? -1.441 -1.032 -23.288 1.00 92.50 180 ILE A C 1
ATOM 1482 O O . ILE A 1 180 ? -1.761 -0.149 -22.488 1.00 92.50 180 ILE A O 1
ATOM 1486 N N . GLU A 1 181 ? -1.275 -2.304 -22.920 1.00 86.50 181 GLU A N 1
ATOM 1487 C CA . GLU A 1 181 ? -1.547 -2.790 -21.559 1.00 86.50 181 GLU A CA 1
ATOM 1488 C C . GLU A 1 181 ? -0.501 -2.322 -20.541 1.00 86.50 181 GLU A C 1
ATOM 1490 O O . GLU A 1 181 ? -0.837 -2.050 -19.389 1.00 86.50 181 GLU A O 1
ATOM 1495 N N . PHE A 1 182 ? 0.750 -2.189 -20.976 1.00 84.94 182 PHE A N 1
ATOM 1496 C CA . PHE A 1 182 ? 1.871 -1.742 -20.159 1.00 84.94 182 PHE A CA 1
ATOM 1497 C C . PHE A 1 182 ? 2.634 -0.654 -20.906 1.00 84.94 182 PHE A C 1
ATOM 1499 O O . PHE A 1 182 ? 2.830 -0.749 -22.119 1.00 84.94 182 PHE A O 1
ATOM 1506 N N . TYR A 1 183 ? 3.054 0.370 -20.173 1.00 90.94 183 TYR A N 1
ATOM 1507 C CA . TYR A 1 183 ? 3.963 1.392 -20.667 1.00 90.94 183 TYR A CA 1
ATOM 1508 C C . TYR A 1 183 ? 5.389 1.003 -20.264 1.00 90.94 183 TYR A C 1
ATOM 1510 O O . TYR A 1 183 ? 5.649 0.740 -19.092 1.00 90.94 183 TYR A O 1
ATOM 1518 N N . GLU A 1 184 ? 6.290 0.928 -21.242 1.00 95.12 184 GLU A N 1
ATOM 1519 C CA . GLU A 1 184 ? 7.711 0.642 -21.049 1.00 95.12 184 GLU A CA 1
ATOM 1520 C C . GLU A 1 184 ? 8.520 1.447 -22.067 1.00 95.12 184 GLU A C 1
ATOM 1522 O O . GLU A 1 184 ? 8.405 1.212 -23.270 1.00 95.12 184 GLU A O 1
ATOM 1527 N N . VAL A 1 185 ? 9.320 2.405 -21.597 1.00 95.25 185 VAL A N 1
ATOM 1528 C CA . VAL A 1 185 ? 10.141 3.268 -22.458 1.00 95.25 185 VAL A CA 1
ATOM 1529 C C . VAL A 1 185 ? 11.504 3.489 -21.815 1.00 95.25 185 VAL A C 1
ATOM 1531 O O . VAL A 1 185 ? 11.622 3.669 -20.607 1.00 95.25 185 VAL A O 1
ATOM 1534 N N . SER A 1 186 ? 12.556 3.479 -22.633 1.00 95.62 186 SER A N 1
ATOM 1535 C CA . SER A 1 186 ? 13.892 3.913 -22.218 1.00 95.62 186 SER A CA 1
ATOM 1536 C C . SER A 1 186 ? 14.188 5.297 -22.781 1.00 95.62 186 SER A C 1
ATOM 1538 O O . SER A 1 186 ? 14.096 5.487 -23.992 1.00 95.62 186 SER A O 1
ATOM 1540 N N . TYR A 1 187 ? 14.562 6.249 -21.931 1.00 95.06 187 TYR A N 1
ATOM 1541 C CA . TYR A 1 187 ? 14.867 7.621 -22.347 1.00 95.06 187 TYR A CA 1
ATOM 1542 C C . TYR A 1 187 ? 15.963 8.244 -21.484 1.00 95.06 187 TYR A C 1
ATOM 1544 O O . TYR A 1 187 ? 16.315 7.735 -20.416 1.00 95.06 187 TYR A O 1
ATOM 1552 N N . ARG A 1 188 ? 16.538 9.349 -21.964 1.00 94.94 188 ARG A N 1
ATOM 1553 C CA . ARG A 1 188 ? 17.562 10.104 -21.239 1.00 94.94 188 ARG A CA 1
ATOM 1554 C C . ARG A 1 188 ? 16.932 11.185 -20.364 1.00 94.94 188 ARG A C 1
ATOM 1556 O O . ARG A 1 188 ? 16.143 12.003 -20.842 1.00 94.94 188 ARG A O 1
ATOM 1563 N N . VAL A 1 189 ? 17.334 11.211 -19.096 1.00 93.88 189 VAL A N 1
ATOM 1564 C CA . VAL A 1 189 ? 16.926 12.205 -18.092 1.00 93.88 189 VAL A CA 1
ATOM 1565 C C . VAL A 1 189 ? 18.136 12.979 -17.599 1.00 93.88 189 VAL A C 1
ATOM 1567 O O . VAL A 1 189 ? 19.208 12.410 -17.395 1.00 93.88 189 VAL A O 1
ATOM 1570 N N . MET A 1 190 ? 17.955 14.280 -17.398 1.00 92.88 190 MET A N 1
ATOM 1571 C CA . MET A 1 190 ? 18.972 15.161 -16.846 1.00 92.88 190 MET A CA 1
ATOM 1572 C C . MET A 1 190 ? 19.119 14.944 -15.335 1.00 92.88 190 MET A C 1
ATOM 1574 O O . MET A 1 190 ? 18.136 14.958 -14.584 1.00 92.88 190 MET A O 1
ATOM 1578 N N . THR A 1 191 ? 20.353 14.785 -14.869 1.00 90.62 191 THR A N 1
ATOM 1579 C CA . THR A 1 191 ? 20.690 14.790 -13.441 1.00 90.62 191 THR A CA 1
ATOM 1580 C C . THR A 1 191 ? 20.701 16.217 -12.883 1.00 90.62 191 THR A C 1
ATOM 1582 O O . THR A 1 191 ? 20.708 17.203 -13.623 1.00 90.62 191 THR A O 1
ATOM 1585 N N . GLN A 1 192 ? 20.762 16.372 -11.561 1.00 86.56 192 GLN A N 1
ATOM 1586 C CA . GLN A 1 192 ? 20.984 17.683 -10.941 1.00 86.56 192 GLN A CA 1
ATOM 1587 C C . GLN A 1 192 ? 22.344 18.300 -11.324 1.00 86.56 192 GLN A C 1
ATOM 1589 O O . GLN A 1 192 ? 22.477 19.522 -11.300 1.00 86.56 192 GLN A O 1
ATOM 1594 N N . THR A 1 193 ? 23.328 17.482 -11.720 1.00 86.69 193 THR A N 1
ATOM 1595 C CA . THR A 1 193 ? 24.642 17.938 -12.210 1.00 86.69 193 THR A CA 1
ATOM 1596 C C . THR A 1 193 ? 24.622 18.400 -13.669 1.00 86.69 193 THR A C 1
ATOM 1598 O O . THR A 1 193 ? 25.558 19.070 -14.097 1.00 86.69 193 THR A O 1
ATOM 1601 N N . GLY A 1 194 ? 23.549 18.109 -14.416 1.00 86.19 194 GLY A N 1
ATOM 1602 C CA . GLY A 1 194 ? 23.392 18.475 -15.827 1.00 86.19 194 GLY A CA 1
ATOM 1603 C C . GLY A 1 194 ? 23.797 17.384 -16.823 1.00 86.19 194 GLY A C 1
ATOM 1604 O O . GLY A 1 194 ? 23.706 17.609 -18.028 1.00 86.19 194 GLY A O 1
ATOM 1605 N N . ASP A 1 195 ? 24.204 16.210 -16.340 1.00 90.69 195 ASP A N 1
ATOM 1606 C CA . ASP A 1 195 ? 24.547 15.058 -17.172 1.00 90.69 195 ASP A CA 1
ATOM 1607 C C . ASP A 1 195 ? 23.291 14.301 -17.623 1.00 90.69 195 ASP A C 1
ATOM 1609 O O . ASP A 1 195 ? 22.236 14.371 -16.988 1.00 90.69 195 ASP A O 1
ATOM 1613 N N . TRP A 1 196 ? 23.410 13.540 -18.712 1.00 92.62 196 TRP A N 1
ATOM 1614 C CA . TRP A 1 196 ? 22.337 12.675 -19.203 1.00 92.62 196 TRP A CA 1
ATOM 1615 C C . TRP A 1 196 ? 22.495 11.255 -18.685 1.00 92.62 196 TRP A C 1
ATOM 1617 O O . TRP A 1 196 ? 23.563 10.653 -18.796 1.00 92.62 196 TRP A O 1
ATOM 1627 N N . LEU A 1 197 ? 21.398 10.703 -18.182 1.00 92.94 197 LEU A N 1
ATOM 1628 C CA . LEU A 1 197 ? 21.357 9.383 -17.578 1.00 92.94 197 LEU A CA 1
ATOM 1629 C C . LEU A 1 197 ? 20.262 8.559 -18.257 1.00 92.94 197 LEU A C 1
ATOM 1631 O O . LEU A 1 197 ? 19.151 9.051 -18.464 1.00 92.94 197 LEU A O 1
ATOM 1635 N N . TRP A 1 198 ? 20.585 7.327 -18.655 1.00 94.06 198 TRP A N 1
ATOM 1636 C CA . TRP A 1 198 ? 19.612 6.442 -19.289 1.00 94.06 198 TRP A CA 1
ATOM 1637 C C . TRP A 1 198 ? 18.748 5.788 -18.226 1.00 94.06 198 TRP A C 1
ATOM 1639 O O . TRP A 1 198 ? 19.254 5.071 -17.359 1.00 94.06 198 TRP A O 1
ATOM 1649 N N . VAL A 1 199 ? 17.442 5.990 -18.338 1.00 94.38 199 VAL A N 1
ATOM 1650 C CA . VAL A 1 199 ? 16.470 5.359 -17.458 1.00 94.38 199 VAL A CA 1
ATOM 1651 C C . VAL A 1 199 ? 15.518 4.476 -18.246 1.00 94.38 199 VAL A C 1
ATOM 1653 O O . VAL A 1 199 ? 15.160 4.791 -19.379 1.00 94.38 199 VAL A O 1
ATOM 1656 N N . LEU A 1 200 ? 15.130 3.362 -17.637 1.00 94.75 200 LEU A N 1
ATOM 1657 C CA . LEU A 1 200 ? 14.018 2.526 -18.059 1.00 94.75 200 LEU A CA 1
ATOM 1658 C C . LEU A 1 200 ? 12.830 2.858 -17.171 1.00 94.75 200 LEU A C 1
ATOM 1660 O O . LEU A 1 200 ? 12.895 2.653 -15.960 1.00 94.75 200 LEU A O 1
ATOM 1664 N N . ASP A 1 201 ? 11.765 3.345 -17.782 1.00 94.62 201 ASP A N 1
ATOM 1665 C CA . ASP A 1 201 ? 10.530 3.697 -17.109 1.00 94.62 201 ASP A CA 1
ATOM 1666 C C . ASP A 1 201 ? 9.435 2.698 -17.481 1.00 94.62 201 ASP A C 1
ATOM 1668 O O . ASP A 1 201 ? 9.194 2.427 -18.662 1.00 94.62 201 ASP A O 1
ATOM 1672 N N . ARG A 1 202 ? 8.804 2.116 -16.463 1.00 95.12 202 ARG A N 1
ATOM 1673 C CA . ARG A 1 202 ? 7.754 1.107 -16.596 1.00 95.12 202 ARG A CA 1
ATOM 1674 C C . ARG A 1 202 ? 6.566 1.495 -15.751 1.00 95.12 202 ARG A C 1
ATOM 1676 O O . ARG A 1 202 ? 6.703 1.630 -14.545 1.00 95.12 202 ARG A O 1
ATOM 1683 N N . GLY A 1 203 ? 5.386 1.579 -16.349 1.00 94.50 203 GLY A N 1
ATOM 1684 C CA . GLY A 1 203 ? 4.181 2.031 -15.663 1.00 94.50 203 GLY A CA 1
ATOM 1685 C C . GLY A 1 203 ? 2.936 1.252 -16.050 1.00 94.50 203 GLY A C 1
ATOM 1686 O O . GLY A 1 203 ? 2.838 0.665 -17.133 1.00 94.50 203 GLY A O 1
ATOM 1687 N N . LYS A 1 204 ? 1.969 1.261 -15.132 1.00 94.75 204 LYS A N 1
ATOM 1688 C CA . LYS A 1 204 ? 0.637 0.700 -15.331 1.00 94.75 204 LYS A CA 1
ATOM 1689 C C . LYS A 1 204 ? -0.431 1.633 -14.768 1.00 94.75 204 LYS A C 1
ATOM 1691 O O . LYS A 1 204 ? -0.302 2.136 -13.653 1.00 94.75 204 LYS A O 1
ATOM 1696 N N . VAL A 1 205 ? -1.530 1.799 -15.502 1.00 95.62 205 VAL A N 1
ATOM 1697 C CA . VAL A 1 205 ? -2.757 2.407 -14.970 1.00 95.62 205 VAL A CA 1
ATOM 1698 C C . VAL A 1 205 ? -3.311 1.527 -13.843 1.00 95.62 205 VAL A C 1
ATOM 1700 O O . VAL A 1 205 ? -3.715 0.385 -14.074 1.00 95.62 205 VAL A O 1
ATOM 1703 N N . THR A 1 206 ? -3.329 2.056 -12.621 1.00 94.44 206 THR A N 1
ATOM 1704 C CA . THR A 1 206 ? -3.789 1.353 -11.413 1.00 94.44 206 THR A CA 1
ATOM 1705 C C . THR A 1 206 ? -5.251 1.636 -11.083 1.00 94.44 206 THR A C 1
ATOM 1707 O O . THR A 1 206 ? -5.886 0.826 -10.407 1.00 94.44 206 THR A O 1
ATOM 1710 N N . ALA A 1 207 ? -5.809 2.735 -11.596 1.00 94.56 207 ALA A N 1
ATOM 1711 C CA . ALA A 1 207 ? -7.220 3.075 -11.454 1.00 94.56 207 ALA A CA 1
ATOM 1712 C C . ALA A 1 207 ? -7.763 3.759 -12.716 1.00 94.56 207 ALA A C 1
ATOM 1714 O O . ALA A 1 207 ? -7.088 4.601 -13.314 1.00 94.56 207 ALA A O 1
ATOM 1715 N N . ARG A 1 208 ? -8.998 3.413 -13.090 1.00 94.50 208 ARG A N 1
ATOM 1716 C CA . ARG A 1 208 ? -9.788 4.061 -14.145 1.00 94.50 208 ARG A CA 1
ATOM 1717 C C . ARG A 1 208 ? -11.151 4.478 -13.591 1.00 94.50 208 ARG A C 1
ATOM 1719 O O . ARG A 1 208 ? -11.595 3.892 -12.603 1.00 94.50 208 ARG A O 1
ATOM 1726 N N . ASP A 1 209 ? -11.776 5.476 -14.202 1.00 93.62 209 ASP A N 1
ATOM 1727 C CA . ASP A 1 209 ? -13.162 5.853 -13.910 1.00 93.62 209 ASP A CA 1
ATOM 1728 C C . ASP A 1 209 ? -14.176 4.948 -14.636 1.00 93.62 209 ASP A C 1
ATOM 1730 O O . ASP A 1 209 ? -13.806 3.987 -15.318 1.00 93.62 209 ASP A O 1
ATOM 1734 N N . GLU A 1 210 ? -15.467 5.238 -14.451 1.00 94.12 210 GLU A N 1
ATOM 1735 C CA . GLU A 1 210 ? -16.573 4.494 -15.070 1.00 94.12 210 GLU A CA 1
ATOM 1736 C C . GLU A 1 210 ? -16.585 4.612 -16.605 1.00 94.12 210 GLU A C 1
ATOM 1738 O O . GLU A 1 210 ? -17.001 3.673 -17.284 1.00 94.12 210 GLU A O 1
ATOM 1743 N N . ASP A 1 211 ? -16.066 5.717 -17.148 1.00 90.94 211 ASP A N 1
ATOM 1744 C CA . ASP A 1 211 ? -15.959 5.981 -18.588 1.00 90.94 211 ASP A CA 1
ATOM 1745 C C . ASP A 1 211 ? -14.668 5.396 -19.203 1.00 90.94 211 ASP A C 1
ATOM 1747 O O . ASP A 1 211 ? -14.452 5.451 -20.418 1.00 90.94 211 ASP A O 1
ATOM 1751 N N . GLY A 1 212 ? -13.804 4.793 -18.379 1.00 88.75 212 GLY A N 1
ATOM 1752 C CA . GLY A 1 212 ? -12.553 4.153 -18.778 1.00 88.75 212 GLY A CA 1
ATOM 1753 C C . GLY A 1 212 ? -11.339 5.087 -18.845 1.00 88.75 212 GLY A C 1
ATOM 1754 O O . GLY A 1 212 ? -10.252 4.633 -19.230 1.00 88.75 212 GLY A O 1
ATOM 1755 N N . ALA A 1 213 ? -11.458 6.355 -18.451 1.00 91.38 213 ALA A N 1
ATOM 1756 C CA . ALA A 1 213 ? -10.331 7.277 -18.373 1.00 91.38 213 ALA A CA 1
ATOM 1757 C C . ALA A 1 213 ? -9.397 6.909 -17.210 1.00 91.38 213 ALA A C 1
ATOM 1759 O O . ALA A 1 213 ? -9.821 6.443 -16.154 1.00 91.38 213 ALA A O 1
ATOM 1760 N N . ALA A 1 214 ? -8.089 7.078 -17.412 1.00 93.44 214 ALA A N 1
ATOM 1761 C CA . ALA A 1 214 ? -7.090 6.776 -16.393 1.00 93.44 214 ALA A CA 1
ATOM 1762 C C . ALA A 1 214 ? -7.119 7.823 -15.269 1.00 93.44 214 ALA A C 1
ATOM 1764 O O . ALA A 1 214 ? -6.981 9.015 -15.526 1.00 93.44 214 ALA A O 1
ATOM 1765 N N . LEU A 1 215 ? -7.246 7.362 -14.023 1.00 94.38 215 LEU A N 1
ATOM 1766 C CA . LEU A 1 215 ? -7.236 8.208 -12.825 1.00 94.38 215 LEU A CA 1
ATOM 1767 C C . LEU A 1 215 ? -5.878 8.204 -12.126 1.00 94.38 215 LEU A C 1
ATOM 1769 O O . LEU A 1 215 ? -5.466 9.207 -11.548 1.00 94.38 215 LEU A O 1
ATOM 1773 N N . ARG A 1 216 ? -5.180 7.067 -12.160 1.00 95.25 216 ARG A N 1
ATOM 1774 C CA . ARG A 1 216 ? -3.902 6.892 -11.471 1.00 95.25 216 ARG A CA 1
ATOM 1775 C C . ARG A 1 216 ? -2.992 5.956 -12.240 1.00 95.25 216 ARG A C 1
ATOM 1777 O O . ARG A 1 216 ? -3.446 4.931 -12.758 1.00 95.25 216 ARG A O 1
ATOM 1784 N N . VAL A 1 217 ? -1.713 6.301 -12.289 1.00 94.81 217 VAL A N 1
ATOM 1785 C CA . VAL A 1 217 ? -0.666 5.504 -12.930 1.00 94.81 217 VAL A CA 1
ATOM 1786 C C . VAL A 1 217 ? 0.475 5.348 -11.950 1.00 94.81 217 VAL A C 1
ATOM 1788 O O . VAL A 1 217 ? 0.904 6.324 -11.345 1.00 94.81 217 VAL A O 1
ATOM 1791 N N . SER A 1 218 ? 0.972 4.130 -11.800 1.00 94.44 218 SER A N 1
ATOM 1792 C CA . SER A 1 218 ? 2.101 3.847 -10.919 1.00 94.44 218 SER A CA 1
ATOM 1793 C C . SER A 1 218 ? 3.124 3.018 -11.678 1.00 94.44 218 SER A C 1
ATOM 1795 O O . SER A 1 218 ? 2.764 2.195 -12.527 1.00 94.44 218 SER A O 1
ATOM 1797 N N . GLY A 1 219 ? 4.395 3.226 -11.376 1.00 93.88 219 GLY A N 1
ATOM 1798 C CA . GLY A 1 219 ? 5.477 2.622 -12.125 1.00 93.88 219 GLY A CA 1
ATOM 1799 C C . GLY A 1 219 ? 6.818 2.724 -11.429 1.00 93.88 219 GLY A C 1
ATOM 1800 O O . GLY A 1 219 ? 6.919 3.235 -10.314 1.00 93.88 219 GLY A O 1
ATOM 1801 N N . THR A 1 220 ? 7.848 2.206 -12.082 1.00 93.94 220 THR A N 1
ATOM 1802 C CA . THR A 1 220 ? 9.219 2.296 -11.608 1.00 93.94 220 THR A CA 1
ATOM 1803 C C . THR A 1 220 ? 10.147 2.880 -12.658 1.00 93.94 220 THR A C 1
ATOM 1805 O O . THR A 1 220 ? 9.977 2.666 -13.857 1.00 93.94 220 THR A O 1
ATOM 1808 N N . ILE A 1 221 ? 11.156 3.601 -12.181 1.00 93.50 221 ILE A N 1
ATOM 1809 C CA . ILE A 1 221 ? 12.266 4.128 -12.966 1.00 93.50 221 ILE A CA 1
ATOM 1810 C C . ILE A 1 221 ? 13.535 3.408 -12.516 1.00 93.50 221 ILE A C 1
ATOM 1812 O O . ILE A 1 221 ? 13.875 3.396 -11.332 1.00 93.50 221 ILE A O 1
ATOM 1816 N N . LYS A 1 222 ? 14.255 2.820 -13.469 1.00 92.50 222 LYS A N 1
ATOM 1817 C CA . LYS A 1 222 ? 15.520 2.121 -13.236 1.00 92.50 222 LYS A CA 1
ATOM 1818 C C . LYS A 1 222 ? 16.647 2.787 -14.011 1.00 92.50 222 LYS A C 1
ATOM 1820 O O . LYS A 1 222 ? 16.525 2.996 -15.213 1.00 92.50 222 LYS A O 1
ATOM 1825 N N . ASP A 1 223 ? 17.771 3.051 -13.350 1.00 91.81 223 ASP A N 1
ATOM 1826 C CA . ASP A 1 223 ? 19.017 3.438 -14.025 1.00 91.81 223 ASP A CA 1
ATOM 1827 C C . ASP A 1 223 ? 19.545 2.252 -14.850 1.00 91.81 223 ASP A C 1
ATOM 1829 O O . ASP A 1 223 ? 19.923 1.212 -14.305 1.00 91.81 223 ASP A O 1
ATOM 1833 N N . ILE A 1 224 ? 19.571 2.411 -16.172 1.00 92.94 224 ILE A N 1
ATOM 1834 C CA . ILE A 1 224 ? 20.101 1.417 -17.115 1.00 92.94 224 ILE A CA 1
ATOM 1835 C C . ILE A 1 224 ? 21.389 1.900 -17.793 1.00 92.94 224 ILE A C 1
ATOM 1837 O O . ILE A 1 224 ? 21.831 1.307 -18.777 1.00 92.94 224 ILE A O 1
ATOM 1841 N N . SER A 1 225 ? 22.029 2.950 -17.273 1.00 90.25 225 SER A N 1
ATOM 1842 C CA . SER A 1 225 ? 23.230 3.545 -17.874 1.00 90.25 225 SER A CA 1
ATOM 1843 C C . SER A 1 225 ? 24.377 2.543 -17.966 1.00 90.25 225 SER A C 1
ATOM 1845 O O . SER A 1 225 ? 25.048 2.460 -18.992 1.00 90.25 225 SER A O 1
ATOM 1847 N N . GLN A 1 226 ? 24.565 1.717 -16.933 1.00 89.62 226 GLN A N 1
ATOM 1848 C CA . GLN A 1 226 ? 25.584 0.664 -16.940 1.00 89.62 226 GLN A CA 1
ATOM 1849 C C . GLN A 1 226 ? 25.269 -0.444 -17.956 1.00 89.62 226 GLN A C 1
ATOM 1851 O O . GLN A 1 226 ? 26.183 -0.981 -18.584 1.00 89.62 226 GLN A O 1
ATOM 1856 N N . ILE A 1 227 ? 23.984 -0.764 -18.145 1.00 91.25 227 ILE A N 1
ATOM 1857 C CA . ILE A 1 227 ? 23.536 -1.740 -19.145 1.00 91.25 227 ILE A CA 1
ATOM 1858 C C . ILE A 1 227 ? 23.835 -1.192 -20.540 1.00 91.25 227 ILE A C 1
ATOM 1860 O O . ILE A 1 227 ? 24.504 -1.862 -21.319 1.00 91.25 227 ILE A O 1
ATOM 1864 N N . LYS A 1 228 ? 23.457 0.061 -20.818 1.00 90.44 228 LYS A N 1
ATOM 1865 C CA . LYS A 1 228 ? 23.729 0.732 -22.097 1.00 90.44 228 LYS A CA 1
ATOM 1866 C C . LYS A 1 228 ? 25.222 0.859 -22.391 1.00 90.44 228 LYS A C 1
ATOM 1868 O O . LYS A 1 228 ? 25.645 0.597 -23.512 1.00 90.44 228 LYS A O 1
ATOM 1873 N N . ALA A 1 229 ? 26.034 1.194 -21.390 1.00 90.19 229 ALA A N 1
ATOM 1874 C CA . ALA A 1 229 ? 27.487 1.225 -21.538 1.00 90.19 229 ALA A CA 1
ATOM 1875 C C . ALA A 1 229 ? 28.055 -0.165 -21.873 1.00 90.19 229 ALA A C 1
ATOM 1877 O O . ALA A 1 229 ? 28.905 -0.290 -22.751 1.00 90.19 229 ALA A O 1
ATOM 1878 N N . SER A 1 230 ? 27.549 -1.215 -21.222 1.00 91.69 230 SER A N 1
ATOM 1879 C CA . SER A 1 230 ? 27.972 -2.594 -21.494 1.00 91.69 230 SER A CA 1
ATOM 1880 C C . SER A 1 230 ? 27.542 -3.060 -22.890 1.00 91.69 230 SER A C 1
ATOM 1882 O O . SER A 1 230 ? 28.336 -3.682 -23.588 1.00 91.69 230 SER A O 1
ATOM 1884 N N . GLU A 1 231 ? 26.324 -2.723 -23.327 1.00 92.19 231 GLU A N 1
ATOM 1885 C CA . GLU A 1 231 ? 25.829 -2.996 -24.685 1.00 92.19 231 GLU A CA 1
ATOM 1886 C C . GLU A 1 231 ? 26.713 -2.339 -25.752 1.00 92.19 231 GLU A C 1
ATOM 1888 O O . GLU A 1 231 ? 27.065 -2.986 -26.737 1.00 92.19 231 GLU A O 1
ATOM 1893 N N . LEU A 1 232 ? 27.120 -1.083 -25.539 1.00 91.19 232 LEU A N 1
ATOM 1894 C CA . LEU A 1 232 ? 28.010 -0.365 -26.455 1.00 91.19 232 LEU A CA 1
ATOM 1895 C C . LEU A 1 232 ? 29.395 -1.014 -26.541 1.00 91.19 232 LEU A C 1
ATOM 1897 O O . LEU A 1 232 ? 29.889 -1.238 -27.643 1.00 91.19 232 LEU A O 1
ATOM 1901 N N . VAL A 1 233 ? 29.992 -1.377 -25.401 1.00 92.75 233 VAL A N 1
ATOM 1902 C CA . VAL A 1 233 ? 31.293 -2.069 -25.371 1.00 92.75 233 VAL A CA 1
ATOM 1903 C C . VAL A 1 233 ? 31.212 -3.424 -26.078 1.00 92.75 233 VAL A C 1
ATOM 1905 O O . VAL A 1 233 ? 32.118 -3.788 -26.826 1.00 92.75 233 VAL A O 1
ATOM 1908 N N . LEU A 1 234 ? 30.123 -4.173 -25.877 1.00 93.06 234 LEU A N 1
ATOM 1909 C CA . LEU A 1 234 ? 29.902 -5.442 -26.574 1.00 93.06 234 LEU A CA 1
ATOM 1910 C C . LEU A 1 234 ? 29.744 -5.243 -28.085 1.00 93.06 234 LEU A C 1
ATOM 1912 O O . LEU A 1 234 ? 30.303 -6.020 -28.859 1.00 93.06 234 LEU A O 1
ATOM 1916 N N . ALA A 1 235 ? 29.020 -4.208 -28.512 1.00 92.25 235 ALA A N 1
ATOM 1917 C CA . ALA A 1 235 ? 28.856 -3.885 -29.925 1.00 92.25 235 ALA A CA 1
ATOM 1918 C C . ALA A 1 235 ? 30.193 -3.504 -30.585 1.00 92.25 235 ALA A C 1
ATOM 1920 O O . ALA A 1 235 ? 30.510 -4.011 -31.661 1.00 92.25 235 ALA A O 1
ATOM 1921 N N . GLU A 1 236 ? 31.007 -2.679 -29.923 1.00 92.75 236 GLU A N 1
ATOM 1922 C CA . GLU A 1 236 ? 32.343 -2.295 -30.399 1.00 92.75 236 GLU A CA 1
ATOM 1923 C C . GLU A 1 236 ? 33.288 -3.503 -30.483 1.00 92.75 236 GLU A C 1
ATOM 1925 O O . GLU A 1 236 ? 34.010 -3.681 -31.473 1.00 92.75 236 GLU A O 1
ATOM 1930 N N . LEU A 1 237 ? 33.253 -4.377 -29.473 1.00 93.25 237 LEU A N 1
ATOM 1931 C CA . LEU A 1 237 ? 34.045 -5.601 -29.464 1.00 93.25 237 LEU A CA 1
ATOM 1932 C C . LEU A 1 237 ? 33.635 -6.537 -30.605 1.00 93.25 237 LEU A C 1
ATOM 1934 O O . LEU A 1 237 ? 34.510 -7.051 -31.299 1.00 93.25 237 LEU A O 1
ATOM 1938 N N . ASN A 1 238 ? 32.334 -6.730 -30.829 1.00 94.25 238 ASN A N 1
ATOM 1939 C CA . ASN A 1 238 ? 31.833 -7.559 -31.924 1.00 94.25 238 ASN A CA 1
ATOM 1940 C C . ASN A 1 238 ? 32.255 -7.003 -33.287 1.00 94.25 238 ASN A C 1
ATOM 1942 O O . ASN A 1 238 ? 32.811 -7.754 -34.084 1.00 94.25 238 ASN A O 1
ATOM 1946 N N . ALA A 1 239 ? 32.102 -5.696 -33.521 1.00 92.75 239 ALA A N 1
ATOM 1947 C CA . ALA A 1 239 ? 32.547 -5.061 -34.763 1.00 92.75 239 ALA A CA 1
ATOM 1948 C C . ALA A 1 239 ? 34.060 -5.250 -34.995 1.00 92.75 239 ALA A C 1
ATOM 1950 O O . ALA A 1 239 ? 34.503 -5.585 -36.095 1.00 92.75 239 ALA A O 1
ATOM 1951 N N . THR A 1 240 ? 34.863 -5.116 -33.935 1.00 93.44 240 THR A N 1
ATOM 1952 C CA . THR A 1 240 ? 36.315 -5.342 -33.999 1.00 93.44 240 THR A CA 1
ATOM 1953 C C . THR A 1 240 ? 36.657 -6.809 -34.276 1.00 93.44 240 THR A C 1
ATOM 1955 O O . THR A 1 240 ? 37.601 -7.106 -35.012 1.00 93.44 240 THR A O 1
ATOM 1958 N N . LEU A 1 241 ? 35.920 -7.748 -33.678 1.00 93.81 241 LEU A N 1
ATOM 1959 C CA . LEU A 1 241 ? 36.112 -9.181 -33.898 1.00 93.81 241 LEU A CA 1
ATOM 1960 C C . LEU A 1 241 ? 35.749 -9.580 -35.326 1.00 93.81 241 LEU A C 1
ATOM 1962 O O . LEU A 1 241 ? 36.522 -10.305 -35.949 1.00 93.81 241 LEU A O 1
ATOM 1966 N N . GLU A 1 242 ? 34.633 -9.084 -35.856 1.00 94.12 242 GLU A N 1
ATOM 1967 C CA . GLU A 1 242 ? 34.219 -9.315 -37.242 1.00 94.12 242 GLU A CA 1
ATOM 1968 C C . GLU A 1 242 ? 35.287 -8.826 -38.224 1.00 94.12 242 GLU A C 1
ATOM 1970 O O . GLU A 1 242 ? 35.695 -9.581 -39.108 1.00 94.12 242 GLU A O 1
ATOM 1975 N N . GLN A 1 243 ? 35.841 -7.629 -37.999 1.00 93.69 243 GLN A N 1
ATOM 1976 C CA . GLN A 1 243 ? 36.938 -7.112 -38.818 1.00 93.69 243 GLN A CA 1
ATOM 1977 C C . GLN A 1 243 ? 38.172 -8.033 -38.779 1.00 93.69 243 GLN A C 1
ATOM 1979 O O . GLN A 1 243 ? 38.725 -8.381 -39.823 1.00 93.69 243 GLN A O 1
ATOM 1984 N N . ARG A 1 244 ? 38.592 -8.487 -37.590 1.00 93.38 244 ARG A N 1
ATOM 1985 C CA . ARG A 1 244 ? 39.755 -9.388 -37.449 1.00 93.38 244 ARG A CA 1
ATOM 1986 C C . ARG A 1 244 ? 39.521 -10.761 -38.075 1.00 93.38 244 ARG A C 1
ATOM 1988 O O . ARG A 1 244 ? 40.459 -11.358 -38.607 1.00 93.38 244 ARG A O 1
ATOM 1995 N N . VAL A 1 245 ? 38.303 -11.292 -37.974 1.00 94.69 245 VAL A N 1
ATOM 1996 C CA . VAL A 1 245 ? 37.930 -12.571 -38.591 1.00 94.69 245 VAL A CA 1
ATOM 1997 C C . VAL A 1 245 ? 38.001 -12.458 -40.109 1.00 94.69 245 VAL A C 1
ATOM 1999 O O . VAL A 1 245 ? 38.571 -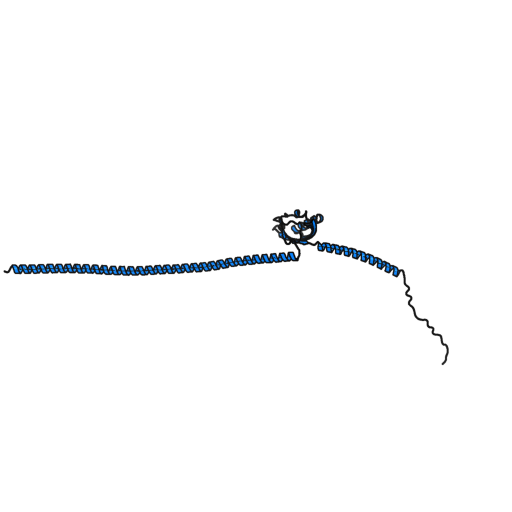13.349 -40.742 1.00 94.69 245 VAL A O 1
ATOM 2002 N N . GLU A 1 246 ? 37.506 -11.364 -40.687 1.00 93.25 246 GLU A N 1
ATOM 2003 C CA . GLU A 1 246 ? 37.582 -11.120 -42.129 1.00 93.25 246 GLU A CA 1
ATOM 2004 C C . GLU A 1 246 ? 39.042 -11.016 -42.598 1.00 93.25 246 GLU A C 1
ATOM 2006 O O . GLU A 1 246 ? 39.468 -11.761 -43.484 1.00 93.25 246 GLU A O 1
ATOM 2011 N N . GLU A 1 247 ? 39.859 -10.197 -41.926 1.00 92.44 247 GLU A N 1
ATOM 2012 C CA . GLU A 1 247 ? 41.295 -10.061 -42.216 1.00 92.44 247 GLU A CA 1
ATOM 2013 C C . GLU A 1 247 ? 42.021 -11.416 -42.165 1.00 92.44 247 GLU A C 1
ATOM 2015 O O . GLU A 1 247 ? 42.810 -11.760 -43.056 1.00 92.44 247 GLU A O 1
ATOM 2020 N N . ARG A 1 248 ? 41.733 -12.232 -41.142 1.00 92.12 248 ARG A N 1
ATOM 2021 C CA . ARG A 1 248 ? 42.341 -13.558 -40.994 1.00 92.12 248 ARG A CA 1
ATOM 2022 C C . ARG A 1 248 ? 41.873 -14.527 -42.072 1.00 92.12 248 ARG A C 1
ATOM 2024 O O . ARG A 1 248 ? 42.682 -15.323 -42.551 1.00 92.12 248 ARG A O 1
ATOM 2031 N N . THR A 1 249 ? 40.600 -14.472 -42.447 1.00 91.62 249 THR A N 1
ATOM 2032 C CA . THR A 1 249 ? 40.018 -15.337 -43.479 1.00 91.62 249 THR A CA 1
ATOM 2033 C C . THR A 1 249 ? 40.626 -15.027 -44.842 1.00 91.62 249 THR A C 1
ATOM 2035 O O . THR A 1 249 ? 41.063 -15.952 -45.532 1.00 91.62 249 THR A O 1
ATOM 2038 N N . ILE A 1 250 ? 40.771 -13.743 -45.186 1.00 93.06 250 ILE A N 1
ATOM 2039 C CA . ILE A 1 250 ? 41.461 -13.295 -46.403 1.00 93.06 250 ILE A CA 1
ATOM 2040 C C . ILE A 1 250 ? 42.919 -13.775 -46.401 1.00 93.06 250 ILE A C 1
ATOM 2042 O O . ILE A 1 250 ? 43.363 -14.385 -47.376 1.00 93.06 250 ILE A O 1
ATOM 2046 N N . SER A 1 251 ? 43.650 -13.574 -45.300 1.00 91.62 251 SER A N 1
ATOM 2047 C CA . SER A 1 251 ? 45.050 -14.005 -45.178 1.00 91.62 251 SER A CA 1
ATOM 2048 C C . SER A 1 251 ? 45.214 -15.524 -45.334 1.00 91.62 251 SER A C 1
ATOM 2050 O O . SER A 1 251 ? 46.067 -15.983 -46.094 1.00 91.62 251 SER A O 1
ATOM 2052 N N . LEU A 1 252 ? 44.368 -16.324 -44.676 1.00 91.12 252 LEU A N 1
ATOM 2053 C CA . LEU A 1 252 ? 44.397 -17.784 -44.802 1.00 91.12 252 LEU A CA 1
ATOM 2054 C C . LEU A 1 252 ? 44.044 -18.242 -46.220 1.00 91.12 252 LEU A C 1
ATOM 2056 O O . LEU A 1 252 ? 44.650 -19.188 -46.728 1.00 91.12 252 LEU A O 1
ATOM 2060 N N . GLN A 1 253 ? 43.091 -17.574 -46.870 1.00 91.06 253 GLN A N 1
ATOM 2061 C CA . GLN A 1 253 ? 42.724 -17.864 -48.249 1.00 91.06 253 GLN A CA 1
ATOM 2062 C C . GLN A 1 253 ? 43.879 -17.578 -49.214 1.00 91.06 253 GLN A C 1
ATOM 2064 O O . GLN A 1 253 ? 44.123 -18.380 -50.116 1.00 91.06 253 GLN A O 1
ATOM 2069 N N . GLN A 1 254 ? 44.605 -16.477 -49.010 1.00 89.88 254 GLN A N 1
ATOM 2070 C CA . GLN A 1 254 ? 45.797 -16.137 -49.787 1.00 89.88 254 GLN A CA 1
ATOM 2071 C C . GLN A 1 254 ? 46.888 -17.195 -49.613 1.00 89.88 254 GLN A C 1
ATOM 2073 O O . GLN A 1 254 ? 47.301 -17.791 -50.606 1.00 89.88 254 GLN A O 1
ATOM 2078 N N . SER A 1 255 ? 47.265 -17.531 -48.373 1.00 87.81 255 SER A N 1
ATOM 2079 C CA . SER A 1 255 ? 48.262 -18.581 -48.119 1.00 87.81 255 SER A CA 1
ATOM 2080 C C . SER A 1 255 ? 47.837 -19.941 -48.685 1.00 87.81 255 SER A C 1
ATOM 2082 O O . SER A 1 255 ? 48.660 -20.674 -49.229 1.00 87.81 255 SER A O 1
ATOM 2084 N N . ARG A 1 256 ? 46.544 -20.289 -48.615 1.00 86.69 256 ARG A N 1
ATOM 2085 C CA . ARG A 1 256 ? 46.010 -21.509 -49.241 1.00 86.69 256 ARG A CA 1
ATOM 2086 C C . ARG A 1 256 ? 46.174 -21.488 -50.761 1.00 86.69 256 ARG A C 1
ATOM 2088 O O . ARG A 1 256 ? 46.582 -22.494 -51.336 1.00 86.69 256 ARG A O 1
ATOM 2095 N N . ASN A 1 257 ? 45.849 -20.370 -51.405 1.00 87.62 257 ASN A N 1
ATOM 2096 C CA . ASN A 1 257 ? 45.975 -20.217 -52.853 1.00 87.62 257 ASN A CA 1
ATOM 2097 C C . ASN A 1 257 ? 47.447 -20.276 -53.300 1.00 87.62 257 ASN A C 1
ATOM 2099 O O . ASN A 1 257 ? 47.749 -20.920 -54.300 1.00 87.62 257 ASN A O 1
ATOM 2103 N N . GLU A 1 258 ? 48.362 -19.671 -52.541 1.00 84.00 258 GLU A N 1
ATOM 2104 C CA . GLU A 1 258 ? 49.810 -19.739 -52.786 1.00 84.00 258 GLU A CA 1
ATOM 2105 C C . GLU A 1 258 ? 50.340 -21.175 -52.703 1.00 84.00 258 GLU A C 1
ATOM 2107 O O . GLU A 1 258 ? 51.049 -21.628 -53.602 1.00 84.00 258 GLU A O 1
ATOM 2112 N N . LEU A 1 259 ? 49.943 -21.924 -51.667 1.00 80.69 259 LEU A N 1
ATOM 2113 C CA . LE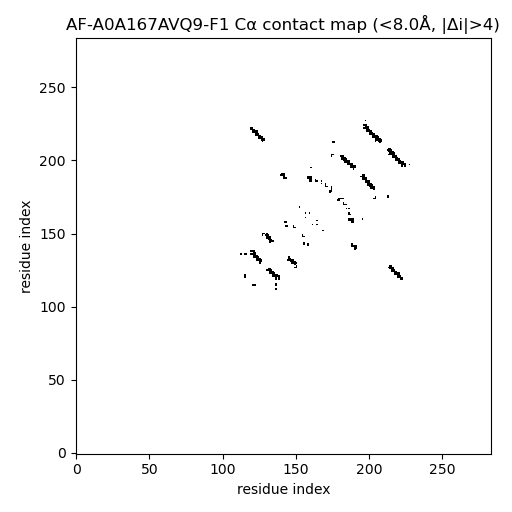U A 1 259 ? 50.298 -23.339 -51.522 1.00 80.69 259 LEU A CA 1
ATOM 2114 C C . LEU A 1 259 ? 49.730 -24.198 -52.662 1.00 80.69 259 LEU A C 1
ATOM 2116 O O . LEU A 1 259 ? 50.392 -25.128 -53.115 1.00 80.69 259 LEU A O 1
ATOM 2120 N N . ALA A 1 260 ? 48.528 -23.887 -53.152 1.00 74.81 260 ALA A N 1
ATOM 2121 C CA . ALA A 1 260 ? 47.932 -24.585 -54.291 1.00 74.81 260 ALA A CA 1
ATOM 2122 C C . ALA A 1 260 ? 48.633 -24.264 -55.627 1.00 74.81 260 ALA A C 1
ATOM 2124 O O . ALA A 1 260 ? 48.680 -25.117 -56.512 1.00 74.81 260 ALA A O 1
ATOM 2125 N N . MET A 1 261 ? 49.190 -23.058 -55.776 1.00 68.62 261 MET A N 1
ATOM 2126 C CA . MET A 1 261 ? 49.935 -22.632 -56.969 1.00 68.62 261 MET A CA 1
ATOM 2127 C C . MET A 1 261 ? 51.388 -23.133 -56.987 1.00 68.62 261 MET A C 1
ATOM 2129 O O . MET A 1 261 ? 52.016 -23.112 -58.044 1.00 68.62 261 MET A O 1
ATOM 2133 N N . ASN A 1 262 ? 51.921 -23.604 -55.853 1.00 62.03 262 ASN A N 1
ATOM 2134 C CA . ASN A 1 262 ? 53.284 -24.119 -55.742 1.00 62.03 262 ASN A CA 1
ATOM 2135 C C . ASN A 1 262 ? 53.278 -25.621 -55.385 1.00 62.03 262 ASN A C 1
ATOM 2137 O O . ASN A 1 262 ? 53.428 -25.974 -54.211 1.00 62.03 262 ASN A O 1
ATOM 2141 N N . PRO A 1 263 ? 53.079 -26.536 -56.358 1.00 58.78 263 PRO A N 1
ATOM 2142 C CA . PRO A 1 263 ? 53.056 -27.963 -56.079 1.00 58.78 263 PRO A CA 1
ATOM 2143 C C . PRO A 1 263 ? 54.456 -28.418 -55.659 1.00 58.78 263 PRO A C 1
ATOM 2145 O O . PRO A 1 263 ? 55.334 -28.665 -56.486 1.00 58.78 263 PRO A O 1
ATOM 2148 N N . VAL A 1 264 ? 54.667 -28.557 -54.351 1.00 56.12 264 VAL A N 1
ATOM 2149 C CA . VAL A 1 264 ? 55.817 -29.282 -53.814 1.00 56.12 264 VAL A CA 1
ATOM 2150 C C . VAL A 1 264 ? 55.680 -30.731 -54.281 1.00 56.12 264 VAL A C 1
ATOM 2152 O O . VAL A 1 264 ? 54.858 -31.493 -53.772 1.00 56.12 264 VAL A O 1
ATOM 2155 N N . PHE A 1 265 ? 56.475 -31.109 -55.284 1.00 49.19 265 PHE A N 1
ATOM 2156 C CA . PHE A 1 265 ? 56.661 -32.495 -55.695 1.00 49.19 265 PHE A CA 1
ATOM 2157 C C . PHE A 1 265 ? 57.236 -33.282 -54.512 1.00 49.19 265 PHE A C 1
ATOM 2159 O O . PHE A 1 265 ? 58.445 -33.313 -54.292 1.00 49.19 265 PHE A O 1
ATOM 2166 N N . VAL A 1 266 ? 56.370 -33.940 -53.743 1.00 47.91 266 VAL A N 1
ATOM 2167 C CA . VAL A 1 266 ? 56.794 -34.972 -52.795 1.00 47.91 266 VAL A CA 1
ATOM 2168 C C . VAL A 1 266 ? 57.179 -36.199 -53.622 1.00 47.91 266 VAL A C 1
ATOM 2170 O O . VAL A 1 266 ? 56.346 -37.046 -53.948 1.00 47.91 266 VAL A O 1
ATOM 2173 N N . THR A 1 267 ? 58.449 -36.286 -54.019 1.00 41.53 267 THR A N 1
ATOM 2174 C CA . THR A 1 267 ? 59.005 -37.486 -54.646 1.00 41.53 267 THR A CA 1
ATOM 2175 C C . THR A 1 267 ? 59.029 -38.617 -53.622 1.00 41.53 267 THR A C 1
ATOM 2177 O O . THR A 1 267 ? 59.843 -38.681 -52.702 1.00 41.53 267 THR A O 1
ATOM 2180 N N . ARG A 1 268 ? 58.083 -39.542 -53.786 1.00 40.91 268 ARG A N 1
ATOM 2181 C CA . ARG A 1 268 ? 58.035 -40.821 -53.081 1.00 40.91 268 ARG A CA 1
ATOM 2182 C C . ARG A 1 268 ? 59.256 -41.640 -53.515 1.00 40.91 268 ARG A C 1
ATOM 2184 O O . ARG A 1 268 ? 59.311 -42.108 -54.647 1.00 40.91 268 ARG A O 1
ATOM 2191 N N . SER A 1 269 ? 60.236 -41.800 -52.626 1.00 42.00 269 SER A N 1
ATOM 2192 C CA . SER A 1 269 ? 61.361 -42.722 -52.816 1.00 42.00 269 SER A CA 1
ATOM 2193 C C . SER A 1 269 ? 60.830 -44.156 -52.925 1.00 42.00 269 SER A C 1
ATOM 2195 O O . SER A 1 269 ? 60.494 -44.798 -51.928 1.00 42.00 269 SER A O 1
ATOM 2197 N N . ALA A 1 270 ? 60.696 -44.642 -54.159 1.00 43.06 270 ALA A N 1
ATOM 2198 C CA . ALA A 1 270 ? 60.507 -46.050 -54.448 1.00 43.06 270 ALA A CA 1
ATOM 2199 C C . ALA A 1 270 ? 61.873 -46.738 -54.339 1.00 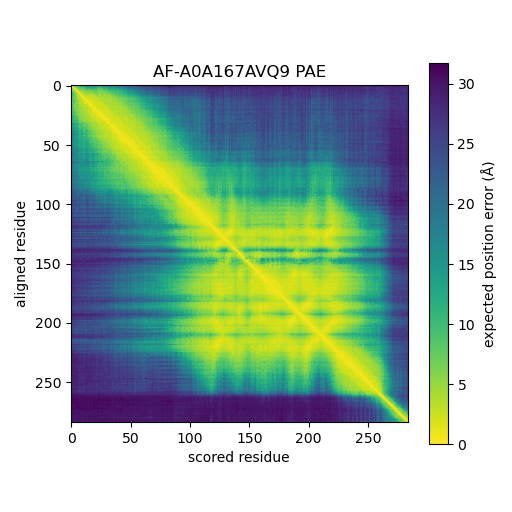43.06 270 ALA A C 1
ATOM 2201 O O . ALA A 1 270 ? 62.721 -46.639 -55.224 1.00 43.06 270 ALA A O 1
ATOM 2202 N N . LYS A 1 271 ? 62.082 -47.449 -53.228 1.00 48.00 271 LYS A N 1
ATOM 2203 C CA . LYS A 1 271 ? 63.051 -48.543 -53.162 1.00 48.00 271 LYS A CA 1
ATOM 2204 C C . LYS A 1 271 ? 62.744 -49.522 -54.299 1.00 48.00 271 LYS A C 1
ATOM 2206 O O . LYS A 1 271 ? 61.646 -50.069 -54.325 1.00 48.00 271 LYS A O 1
ATOM 2211 N N . ASN A 1 272 ? 63.697 -49.741 -55.203 1.00 43.44 272 ASN A N 1
ATOM 2212 C CA . ASN A 1 272 ? 64.253 -51.064 -55.517 1.00 43.44 272 ASN A CA 1
ATOM 2213 C C . ASN A 1 272 ? 65.147 -51.005 -56.759 1.00 43.44 272 ASN A C 1
ATOM 2215 O O . ASN A 1 272 ? 64.721 -50.603 -57.835 1.00 43.44 272 ASN A O 1
ATOM 2219 N N . GLY A 1 273 ? 66.381 -51.474 -56.593 1.00 38.41 273 GLY A N 1
ATOM 2220 C CA . GLY A 1 273 ? 67.347 -51.646 -57.670 1.00 38.41 273 GLY A CA 1
ATOM 2221 C C . GLY A 1 273 ? 68.633 -52.309 -57.185 1.00 38.41 273 GLY A C 1
ATOM 2222 O O . GLY A 1 273 ? 69.713 -51.863 -57.547 1.00 38.41 273 GLY A O 1
ATOM 2223 N N . ILE A 1 274 ? 68.533 -53.335 -56.328 1.00 44.50 274 ILE A N 1
ATOM 2224 C CA . ILE A 1 274 ? 69.638 -54.283 -56.139 1.00 44.50 274 ILE A CA 1
ATOM 2225 C C . ILE A 1 274 ? 69.401 -55.419 -57.129 1.00 44.50 274 ILE A C 1
ATOM 2227 O O . ILE A 1 274 ? 68.362 -56.079 -57.107 1.00 44.50 274 ILE A O 1
ATOM 2231 N N . ALA A 1 275 ? 70.362 -55.556 -58.034 1.00 41.56 275 ALA A N 1
ATOM 2232 C CA . ALA A 1 275 ? 70.405 -56.509 -59.123 1.00 41.56 275 ALA A CA 1
ATOM 2233 C C . ALA A 1 275 ? 70.436 -57.960 -58.621 1.00 41.56 275 ALA A C 1
ATOM 2235 O O . ALA A 1 275 ? 71.216 -58.298 -57.734 1.00 41.56 275 ALA A O 1
ATOM 2236 N N . TRP A 1 276 ? 69.648 -58.825 -59.259 1.00 37.75 276 TRP A N 1
ATOM 2237 C CA . TRP A 1 276 ? 69.877 -60.268 -59.264 1.00 37.75 276 TRP A CA 1
ATOM 2238 C C . TRP A 1 276 ? 70.416 -60.647 -60.643 1.00 37.75 276 TRP A C 1
ATOM 2240 O O . TRP A 1 276 ? 69.773 -60.393 -61.661 1.00 37.75 276 TRP A O 1
ATOM 2250 N N . ALA A 1 277 ? 71.634 -61.187 -60.666 1.00 42.72 277 ALA A N 1
ATOM 2251 C CA . ALA A 1 277 ? 72.301 -61.684 -61.863 1.00 42.72 277 ALA A CA 1
ATOM 2252 C C . ALA A 1 277 ? 71.649 -62.992 -62.365 1.00 42.72 277 ALA A C 1
ATOM 2254 O O . ALA A 1 277 ? 71.148 -63.770 -61.549 1.00 42.72 277 ALA A O 1
ATOM 2255 N N . PRO A 1 278 ? 71.681 -63.283 -63.678 1.00 45.34 278 PRO A N 1
ATOM 2256 C CA . PRO A 1 278 ? 71.168 -64.535 -64.219 1.00 45.34 278 PRO A CA 1
ATOM 2257 C C . PRO A 1 278 ? 72.221 -65.649 -64.090 1.00 45.34 278 PRO A C 1
ATOM 2259 O O . PRO A 1 278 ? 73.311 -65.542 -64.646 1.00 45.34 278 PRO A O 1
ATOM 2262 N N . CYS A 1 279 ? 71.890 -66.738 -63.390 1.00 42.16 279 CYS A N 1
ATOM 2263 C CA . CYS A 1 279 ? 72.626 -68.002 -63.475 1.00 42.16 279 CYS A CA 1
ATOM 2264 C C . CYS A 1 279 ? 71.909 -68.940 -64.454 1.00 42.16 279 CYS A C 1
ATOM 2266 O O . CYS A 1 279 ? 70.785 -69.370 -64.209 1.00 42.16 279 CYS A O 1
ATOM 2268 N N . TYR A 1 280 ? 72.583 -69.240 -65.562 1.00 48.12 280 TYR A N 1
ATOM 2269 C CA . TYR A 1 280 ? 72.311 -70.365 -66.456 1.00 48.12 280 TYR A CA 1
ATOM 2270 C C . TYR A 1 280 ? 73.354 -71.459 -66.171 1.00 48.12 280 TYR A C 1
ATOM 2272 O O . TYR A 1 280 ? 74.510 -71.104 -65.953 1.00 48.12 280 TYR A O 1
ATOM 2280 N N . TRP A 1 281 ? 72.944 -72.736 -66.282 1.00 39.59 281 TRP A N 1
ATOM 2281 C CA . TRP A 1 281 ? 73.625 -74.018 -65.948 1.00 39.59 281 TRP A CA 1
ATOM 2282 C C . TRP A 1 281 ? 73.239 -74.576 -64.557 1.00 39.59 281 TRP A C 1
ATOM 2284 O O . TRP A 1 281 ? 73.319 -73.854 -63.577 1.00 39.59 281 TRP A O 1
ATOM 2294 N N . CYS A 1 282 ? 72.846 -75.843 -64.353 1.00 39.88 282 CYS A N 1
ATOM 2295 C CA . CYS A 1 282 ? 72.760 -76.997 -65.248 1.00 39.88 282 CYS A CA 1
ATOM 2296 C C . CYS A 1 282 ? 72.043 -78.201 -64.587 1.00 39.88 282 CYS A C 1
ATOM 2298 O O . CYS A 1 282 ? 72.189 -78.405 -63.389 1.00 39.88 282 CYS A O 1
ATOM 2300 N N . ILE A 1 283 ? 71.425 -79.022 -65.449 1.00 45.34 283 ILE A N 1
ATOM 2301 C CA . ILE A 1 283 ? 71.437 -80.504 -65.493 1.00 45.34 283 ILE A CA 1
ATOM 2302 C C . ILE A 1 283 ? 70.634 -81.312 -64.447 1.00 45.34 283 ILE A C 1
ATOM 2304 O O . ILE A 1 283 ? 70.969 -81.337 -63.271 1.00 45.34 283 ILE A O 1
ATOM 2308 N N . SER A 1 284 ? 69.656 -82.036 -65.024 1.00 43.81 284 SER A N 1
ATOM 2309 C CA . SER A 1 284 ? 69.149 -83.407 -64.774 1.00 43.81 284 SER A CA 1
ATOM 2310 C C . SER A 1 284 ? 68.755 -83.861 -63.374 1.00 43.81 284 SER A C 1
ATOM 2312 O O . SER A 1 284 ? 69.634 -83.983 -62.500 1.00 43.81 284 SER A O 1
#

Radius of gyration: 68.13 Å; Cα contacts (8 Å, |Δi|>4): 225; chains: 1; bounding box: 164×104×200 Å